Protein AF-A6UVN0-F1 (afdb_monomer_lite)

Foldseek 3Di:
DLADPVLVVLQVVPDPDVVSVVVVVVLVVLLVVLVQDSVLVNLCSVVVHDSVLLSQLLVLQVLAPLSVLLSVCSSVNPNQSSVLSSCCSPVADSVQRNVVSVVDDCVPPPDDDNDQRDGLAETEDEDDDDACDPPDPSVVVVLVVLVVVLVVCVVNVHAYEYEYCDDHDPVVVVSCVVSNHHYDHDPD

Structure (mmCIF, N/CA/C/O backbone):
data_AF-A6UVN0-F1
#
_entry.id   AF-A6UVN0-F1
#
loop_
_atom_site.group_PDB
_atom_site.id
_atom_site.type_symbol
_atom_site.label_atom_id
_atom_site.label_alt_id
_atom_site.label_comp_id
_atom_site.label_asym_id
_atom_site.label_entity_id
_atom_site.label_seq_id
_atom_site.pdbx_PDB_ins_code
_atom_site.Cartn_x
_atom_site.Cartn_y
_atom_site.Cartn_z
_atom_site.occupancy
_atom_site.B_iso_or_equiv
_atom_site.auth_seq_id
_atom_site.auth_comp_id
_atom_site.auth_asym_id
_atom_site.auth_atom_id
_atom_site.pdbx_PDB_model_num
ATOM 1 N N . MET A 1 1 ? -8.963 -2.636 22.309 1.00 71.31 1 MET A N 1
ATOM 2 C CA . MET A 1 1 ? -8.709 -2.439 20.862 1.00 71.31 1 MET A CA 1
ATOM 3 C C . MET A 1 1 ? -7.297 -1.960 20.550 1.00 71.31 1 MET A C 1
ATOM 5 O O . MET A 1 1 ? -6.894 -2.221 19.433 1.00 71.31 1 MET A O 1
ATOM 9 N N . GLY A 1 2 ? -6.570 -1.294 21.461 1.00 84.31 2 GLY A N 1
ATOM 10 C CA . GLY A 1 2 ? -5.212 -0.782 21.185 1.00 84.31 2 GLY A CA 1
ATOM 11 C C . GLY A 1 2 ? -5.170 0.448 20.265 1.00 84.31 2 GLY A C 1
ATOM 12 O O . GLY A 1 2 ? -4.115 1.009 19.992 1.00 84.31 2 GLY A O 1
ATOM 13 N N . ILE A 1 3 ? -6.343 0.917 19.837 1.00 93.25 3 ILE A N 1
ATOM 14 C CA . ILE A 1 3 ? -6.506 2.143 19.066 1.00 93.25 3 ILE A CA 1
ATOM 15 C C . ILE A 1 3 ? -6.514 3.332 20.022 1.00 93.25 3 ILE A C 1
ATOM 17 O O . ILE A 1 3 ? -7.220 3.324 21.033 1.00 93.25 3 ILE A O 1
ATOM 21 N N . SER A 1 4 ? -5.715 4.341 19.694 1.00 93.69 4 SER A N 1
ATOM 22 C CA . SER A 1 4 ? -5.561 5.553 20.490 1.00 93.69 4 SER A CA 1
ATOM 23 C C . SER A 1 4 ? -6.853 6.379 20.525 1.00 93.69 4 SER A C 1
ATOM 25 O O . SER A 1 4 ? -7.675 6.319 19.608 1.00 93.69 4 SER A O 1
ATOM 27 N N . LYS A 1 5 ? -7.024 7.206 21.566 1.00 92.88 5 LYS A N 1
ATOM 28 C CA . LYS A 1 5 ? -8.189 8.104 21.687 1.00 92.88 5 LYS A CA 1
ATOM 29 C C . LYS A 1 5 ? -8.320 9.046 20.482 1.00 92.88 5 LYS A C 1
ATOM 31 O O . LYS A 1 5 ? -9.430 9.264 20.007 1.00 92.88 5 LYS A O 1
ATOM 36 N N . SER A 1 6 ? -7.204 9.566 19.967 1.00 91.88 6 SER A N 1
ATOM 37 C CA . SER A 1 6 ? -7.194 10.445 18.791 1.00 91.88 6 SER A CA 1
ATOM 38 C C . SER A 1 6 ? -7.612 9.706 17.518 1.00 91.88 6 SER A C 1
ATOM 40 O O . SER A 1 6 ? -8.422 10.222 16.750 1.00 91.88 6 SER A O 1
ATOM 42 N N . SER A 1 7 ? -7.134 8.476 17.316 1.00 93.06 7 SER A N 1
ATOM 43 C CA . SER A 1 7 ? -7.545 7.647 16.180 1.00 93.06 7 SER A CA 1
ATOM 44 C C . SER A 1 7 ? -9.021 7.234 16.268 1.00 93.06 7 SER A C 1
ATOM 46 O O . SER A 1 7 ? -9.708 7.263 15.250 1.00 93.06 7 SER A O 1
ATOM 48 N N . ILE A 1 8 ? -9.545 6.934 17.466 1.00 92.19 8 ILE A N 1
ATOM 49 C CA . ILE A 1 8 ? -10.986 6.702 17.684 1.00 92.19 8 ILE A CA 1
ATOM 50 C C . ILE A 1 8 ? -11.789 7.950 17.313 1.00 92.19 8 ILE A C 1
ATOM 52 O O . ILE A 1 8 ? -12.740 7.843 16.549 1.00 92.19 8 ILE A O 1
ATOM 56 N N . ALA A 1 9 ? -11.392 9.132 17.793 1.00 91.56 9 ALA A N 1
ATOM 57 C CA . ALA A 1 9 ? -12.083 10.379 17.468 1.00 91.56 9 ALA A CA 1
ATOM 58 C C . ALA A 1 9 ? -12.134 10.631 15.951 1.00 91.56 9 ALA A C 1
ATOM 60 O O . ALA A 1 9 ? -13.165 11.051 15.429 1.00 91.56 9 ALA A O 1
ATOM 61 N N . LYS A 1 10 ? -11.048 10.320 15.231 1.00 92.44 10 LYS A N 1
ATOM 62 C CA . LYS A 1 10 ? -10.977 10.451 13.771 1.00 92.44 10 LYS A CA 1
ATOM 63 C C . LYS A 1 10 ? -11.898 9.463 13.046 1.00 92.44 10 LYS A C 1
ATOM 65 O O . LYS A 1 10 ? -12.615 9.866 12.138 1.00 92.44 10 LYS A O 1
ATOM 70 N N . ILE A 1 11 ? -11.921 8.199 13.480 1.00 90.81 11 ILE A N 1
ATOM 71 C CA . ILE A 1 11 ? -12.848 7.180 12.961 1.00 90.81 11 ILE A CA 1
ATOM 72 C C . ILE A 1 11 ? -14.298 7.614 13.183 1.00 90.81 11 ILE A C 1
ATOM 74 O O . ILE A 1 11 ? -15.084 7.609 12.242 1.00 90.81 11 ILE A O 1
ATOM 78 N N . THR A 1 12 ? -14.646 8.021 14.406 1.00 89.94 12 THR A N 1
ATOM 79 C CA . THR A 1 12 ? -16.013 8.424 14.754 1.00 89.94 12 THR A CA 1
ATOM 80 C C . THR A 1 12 ? -16.456 9.653 13.971 1.00 89.94 12 THR A C 1
ATOM 82 O O . THR A 1 12 ? -17.591 9.693 13.516 1.00 89.94 12 THR A O 1
ATOM 85 N N . LYS A 1 13 ? -15.564 10.630 13.758 1.00 90.44 13 LYS A N 1
ATOM 86 C CA . LYS A 1 13 ? -15.860 11.825 12.955 1.00 90.44 13 LYS A CA 1
ATOM 87 C C . LYS A 1 13 ? -16.203 11.493 11.497 1.00 90.44 13 LYS A C 1
ATOM 89 O O . LYS A 1 13 ? -16.998 12.205 10.897 1.00 90.44 13 LYS A O 1
ATOM 94 N N . ASN A 1 14 ? -15.599 10.444 10.941 1.00 85.69 14 ASN A N 1
ATOM 95 C CA . ASN A 1 14 ? -15.783 10.046 9.545 1.00 85.69 14 ASN A CA 1
ATOM 96 C C . ASN A 1 14 ? -16.873 8.972 9.356 1.00 85.69 14 ASN A C 1
ATOM 98 O O . ASN A 1 14 ? -17.169 8.607 8.221 1.00 85.69 14 ASN A O 1
ATOM 102 N N . ALA A 1 15 ? -17.441 8.435 10.439 1.00 88.56 15 ALA A N 1
ATOM 103 C CA . ALA A 1 15 ? -18.499 7.433 10.384 1.00 88.56 15 ALA A CA 1
ATOM 104 C C . ALA A 1 15 ? -19.870 8.106 10.245 1.00 88.56 15 ALA A C 1
ATOM 106 O O . ALA A 1 15 ? -20.195 9.012 11.010 1.00 88.56 15 ALA A O 1
ATOM 107 N N . ASN A 1 16 ? -20.701 7.627 9.318 1.00 87.62 16 ASN A N 1
ATOM 108 C CA . ASN A 1 16 ? -22.051 8.162 9.132 1.00 87.62 16 ASN A CA 1
ATOM 109 C C . ASN A 1 16 ? -23.058 7.482 10.065 1.00 87.62 16 ASN A C 1
ATOM 111 O O . ASN A 1 16 ? -24.083 8.062 10.415 1.00 87.62 16 ASN A O 1
ATOM 115 N N . ASN A 1 17 ? -22.797 6.230 10.448 1.00 89.06 17 ASN A N 1
ATOM 116 C CA . ASN A 1 17 ? -23.675 5.443 11.308 1.00 89.06 17 ASN A CA 1
ATOM 117 C C . ASN A 1 17 ? -22.906 4.356 12.092 1.00 89.06 17 ASN A C 1
ATOM 119 O O . ASN A 1 17 ? -21.711 4.122 11.905 1.00 89.06 17 ASN A O 1
ATOM 123 N N . VAL A 1 18 ? -23.619 3.649 12.973 1.00 88.12 18 VAL A N 1
ATOM 124 C CA . VAL A 1 18 ? -23.062 2.574 13.818 1.00 88.12 18 VAL A CA 1
ATOM 125 C C . VAL A 1 18 ? -22.566 1.368 13.003 1.00 88.12 18 VAL A C 1
ATOM 127 O O . VAL A 1 18 ? -21.639 0.669 13.430 1.00 88.12 18 VAL A O 1
ATOM 130 N N . ASN A 1 19 ? -23.123 1.124 11.814 1.00 90.81 19 ASN A N 1
ATOM 131 C CA . ASN A 1 19 ? -22.658 0.036 10.953 1.00 90.81 19 ASN A CA 1
ATOM 132 C C . ASN A 1 19 ? -21.249 0.321 10.423 1.00 90.81 19 ASN A C 1
ATOM 134 O O . ASN A 1 19 ? -20.437 -0.602 10.369 1.00 90.81 19 ASN A O 1
ATOM 138 N N . ASP A 1 20 ? -20.914 1.579 10.126 1.00 88.56 20 ASP A N 1
ATOM 139 C CA . ASP A 1 20 ? -19.560 1.973 9.713 1.00 88.56 20 ASP A CA 1
ATOM 140 C C . ASP A 1 20 ? -18.542 1.702 10.833 1.00 88.56 20 ASP A C 1
ATOM 142 O O . ASP A 1 20 ? -17.475 1.130 10.595 1.00 88.56 20 ASP A O 1
ATOM 146 N N . LEU A 1 21 ? -18.912 1.999 12.086 1.00 90.69 21 LEU A N 1
ATOM 147 C CA . LEU A 1 21 ? -18.097 1.695 13.271 1.00 90.69 21 LEU A CA 1
ATOM 148 C C . LEU A 1 21 ? -17.913 0.184 13.485 1.00 90.69 21 LEU A C 1
ATOM 150 O O . LEU A 1 21 ? -16.847 -0.282 13.897 1.00 90.69 21 LEU A O 1
ATOM 154 N N . THR A 1 22 ? -18.941 -0.604 13.178 1.00 91.12 22 THR A N 1
ATOM 155 C CA . THR A 1 22 ? -18.866 -2.068 13.247 1.00 91.12 22 THR A CA 1
ATOM 156 C C . THR A 1 22 ? -17.941 -2.627 12.166 1.00 91.12 22 THR A C 1
ATOM 158 O O . THR A 1 22 ? -17.094 -3.477 12.457 1.00 91.12 22 THR A O 1
ATOM 161 N N . LYS A 1 23 ? -18.048 -2.114 10.933 1.00 92.94 23 LYS A N 1
ATOM 162 C CA . LYS A 1 23 ? -17.183 -2.491 9.809 1.00 92.94 23 LYS A CA 1
ATOM 163 C C . LYS A 1 23 ? -15.723 -2.177 10.104 1.00 92.94 23 LYS A C 1
ATOM 165 O O . LYS A 1 23 ? -14.895 -3.084 10.060 1.00 92.94 23 LYS A O 1
ATOM 170 N N . ILE A 1 24 ? -15.405 -0.942 10.495 1.00 93.00 24 ILE A N 1
ATOM 171 C CA . ILE A 1 24 ? -14.018 -0.550 10.775 1.00 93.00 24 ILE A CA 1
ATOM 172 C C . ILE A 1 24 ? -13.427 -1.351 11.942 1.00 93.00 24 ILE A C 1
ATOM 174 O O . ILE A 1 24 ? -12.275 -1.777 11.873 1.00 93.00 24 ILE A O 1
ATOM 178 N N . ARG A 1 25 ? -14.218 -1.658 12.982 1.00 94.19 25 ARG A N 1
ATOM 179 C CA . ARG A 1 25 ? -13.791 -2.541 14.079 1.00 94.19 25 ARG A CA 1
ATOM 180 C C . ARG A 1 25 ? -13.430 -3.938 13.570 1.00 94.19 25 ARG A C 1
ATOM 182 O O . ARG A 1 25 ? -12.407 -4.482 13.990 1.00 94.19 25 ARG A O 1
ATOM 189 N N . LYS A 1 26 ? -14.249 -4.519 12.686 1.00 95.50 26 LYS A N 1
ATOM 190 C CA . LYS A 1 26 ? -13.972 -5.823 12.066 1.00 95.50 26 LYS A CA 1
ATOM 191 C C . LYS A 1 26 ? -12.695 -5.768 11.224 1.00 95.50 26 LYS A C 1
ATOM 193 O O . LYS A 1 26 ? -11.812 -6.596 11.430 1.00 95.50 26 LYS A O 1
ATOM 198 N N . THR A 1 27 ? -12.558 -4.750 10.377 1.00 96.44 27 THR A N 1
ATOM 199 C CA . THR A 1 27 ? -11.370 -4.510 9.546 1.00 96.44 27 THR A CA 1
ATOM 200 C C . THR A 1 27 ? -10.095 -4.407 10.383 1.00 96.44 27 THR A C 1
ATOM 202 O O . THR A 1 27 ? -9.109 -5.074 10.083 1.00 96.44 27 THR A O 1
ATOM 205 N N . ILE A 1 28 ? -10.111 -3.645 11.482 1.00 95.94 28 ILE A N 1
ATOM 206 C CA . ILE A 1 28 ? -8.980 -3.560 12.421 1.00 95.94 28 ILE A CA 1
ATOM 207 C C . ILE A 1 28 ? -8.654 -4.940 13.003 1.00 95.94 28 ILE A C 1
ATOM 209 O O . ILE A 1 28 ? -7.485 -5.314 13.088 1.00 95.94 28 ILE A O 1
ATOM 213 N N . GLY A 1 29 ? -9.673 -5.717 13.378 1.00 96.56 29 GLY A N 1
ATOM 214 C CA . GLY A 1 29 ? -9.497 -7.094 13.838 1.00 96.56 29 GLY A CA 1
ATOM 215 C C . GLY A 1 29 ? -8.812 -7.986 12.800 1.00 96.56 29 GLY A C 1
ATOM 216 O O . GLY A 1 29 ? -7.905 -8.741 13.143 1.00 96.56 29 GLY A O 1
ATOM 217 N N . ASP A 1 30 ? -9.189 -7.872 11.530 1.00 96.75 30 ASP A N 1
ATOM 218 C CA . ASP A 1 30 ? -8.597 -8.661 10.448 1.00 96.75 30 ASP A CA 1
ATOM 219 C C . ASP A 1 30 ? -7.157 -8.228 10.122 1.00 96.75 30 ASP A C 1
ATOM 221 O O . ASP A 1 30 ? -6.289 -9.083 9.933 1.00 96.75 30 ASP A O 1
ATOM 225 N N . LEU A 1 31 ? -6.850 -6.927 10.164 1.00 96.12 31 LEU A N 1
ATOM 226 C CA . LEU A 1 31 ? -5.474 -6.424 10.045 1.00 96.12 31 LEU A CA 1
ATOM 227 C C . LEU A 1 31 ? -4.581 -6.930 11.192 1.00 96.12 31 LEU A C 1
ATOM 229 O O . LEU A 1 31 ? -3.438 -7.329 10.964 1.00 96.12 31 LEU A O 1
ATOM 233 N N . LYS A 1 32 ? -5.115 -7.012 12.416 1.00 95.81 32 LYS A N 1
ATOM 234 C CA . LYS A 1 32 ? -4.405 -7.599 13.564 1.00 95.81 32 LYS A CA 1
ATOM 235 C C . LYS A 1 32 ? -4.140 -9.090 13.411 1.00 95.81 32 LYS A C 1
ATOM 237 O O . LYS A 1 32 ? -3.057 -9.543 13.771 1.00 95.81 32 LYS A O 1
ATOM 242 N N . LYS A 1 33 ? -5.072 -9.856 12.833 1.00 95.81 33 LYS A N 1
ATOM 243 C CA . LYS A 1 33 ? -4.839 -11.278 12.499 1.00 95.81 33 LYS A CA 1
ATOM 244 C C . LYS A 1 33 ? -3.700 -11.459 11.493 1.00 95.81 33 LYS A C 1
ATOM 246 O O . LYS A 1 33 ? -3.087 -12.516 11.450 1.00 95.81 33 LYS A O 1
ATOM 251 N N . ARG A 1 34 ? -3.383 -10.424 10.707 1.00 94.38 34 ARG A N 1
ATOM 252 C CA . ARG A 1 34 ? -2.204 -10.380 9.826 1.00 94.38 34 ARG A CA 1
ATOM 253 C C . ARG A 1 34 ? -0.934 -9.918 10.547 1.00 94.38 34 ARG A C 1
ATOM 255 O O . ARG A 1 34 ? 0.085 -9.726 9.889 1.00 94.38 34 ARG A O 1
ATOM 262 N N . HIS A 1 35 ? -0.971 -9.773 11.871 1.00 94.88 35 HIS A N 1
ATOM 263 C CA . HIS A 1 35 ? 0.108 -9.290 12.736 1.00 94.88 35 HIS A CA 1
ATOM 264 C C . HIS A 1 35 ? 0.547 -7.846 12.460 1.00 94.88 35 HIS A C 1
ATOM 266 O O . HIS A 1 35 ? 1.712 -7.510 12.658 1.00 94.88 35 HIS A O 1
ATOM 272 N N . ILE A 1 36 ? -0.364 -6.989 11.991 1.00 95.06 36 ILE A N 1
ATOM 273 C CA . ILE A 1 36 ? -0.116 -5.545 11.919 1.00 95.06 36 ILE A CA 1
ATOM 274 C C . ILE A 1 36 ? -0.356 -4.963 13.317 1.00 95.06 36 ILE A C 1
ATOM 276 O O . ILE A 1 36 ? -1.403 -5.209 13.922 1.00 95.06 36 ILE A O 1
ATOM 280 N N . SER A 1 37 ? 0.632 -4.236 13.841 1.00 95.19 37 SER A N 1
ATOM 281 C CA . SER A 1 37 ? 0.603 -3.715 15.208 1.00 95.19 37 SER A CA 1
ATOM 282 C C . SER A 1 37 ? -0.416 -2.591 15.386 1.00 95.19 37 SER A C 1
ATOM 284 O O . SER A 1 37 ? -0.806 -1.904 14.438 1.00 95.19 37 SER A O 1
ATOM 286 N N . ASP A 1 38 ? -0.813 -2.373 16.638 1.00 95.25 38 ASP A N 1
ATOM 287 C CA . ASP A 1 38 ? -1.658 -1.243 17.021 1.00 95.25 38 ASP A CA 1
ATOM 288 C C . ASP A 1 38 ? -1.043 0.103 16.636 1.00 95.25 38 ASP A C 1
ATOM 290 O O . ASP A 1 38 ? -1.738 0.973 16.112 1.00 95.25 38 ASP A O 1
ATOM 294 N N . ASP A 1 39 ? 0.268 0.255 16.811 1.00 94.69 39 ASP A N 1
ATOM 295 C CA . ASP A 1 39 ? 0.987 1.478 16.456 1.00 94.69 39 ASP A CA 1
ATOM 296 C C . ASP A 1 39 ? 0.955 1.749 14.950 1.00 94.69 39 ASP A C 1
ATOM 298 O O . ASP A 1 39 ? 0.692 2.879 14.529 1.00 94.69 39 ASP A O 1
ATOM 302 N N . ALA A 1 40 ? 1.151 0.715 14.124 1.00 94.94 40 ALA A N 1
ATOM 303 C CA . ALA A 1 40 ? 1.044 0.839 12.675 1.00 94.94 40 ALA A CA 1
ATOM 304 C C . ALA A 1 40 ? -0.385 1.227 12.261 1.00 94.94 40 ALA A C 1
ATOM 306 O O . ALA A 1 40 ? -0.566 2.179 11.502 1.00 94.94 40 ALA A O 1
ATOM 307 N N . ILE A 1 41 ? -1.407 0.569 12.821 1.00 96.31 41 ILE A N 1
ATOM 308 C CA . ILE A 1 41 ? -2.818 0.885 12.541 1.00 96.31 41 ILE A CA 1
ATOM 309 C C . ILE A 1 41 ? -3.155 2.326 12.955 1.00 96.31 41 ILE A C 1
ATOM 311 O O . ILE A 1 41 ? -3.744 3.068 12.167 1.00 96.31 41 ILE A O 1
ATOM 315 N N . ASN A 1 42 ? -2.741 2.762 14.149 1.00 94.31 42 ASN A N 1
ATOM 316 C CA . ASN A 1 42 ? -2.924 4.143 14.608 1.00 94.31 42 ASN A CA 1
ATOM 317 C C . ASN A 1 42 ? -2.247 5.143 13.654 1.00 94.31 42 ASN A C 1
ATOM 319 O O . ASN A 1 42 ? -2.844 6.155 13.278 1.00 94.31 42 ASN A O 1
ATOM 323 N N . LYS A 1 43 ? -1.022 4.846 13.200 1.00 92.50 43 LYS A N 1
ATOM 324 C CA . LYS A 1 43 ? -0.298 5.669 12.219 1.00 92.50 43 LYS A CA 1
ATOM 325 C C . LYS A 1 43 ? -1.049 5.764 10.890 1.00 92.50 43 LYS A C 1
ATOM 327 O O . LYS A 1 43 ? -1.096 6.840 10.296 1.00 92.50 43 LYS A O 1
ATOM 332 N N . TYR A 1 44 ? -1.661 4.673 10.441 1.00 93.12 44 TYR A N 1
ATOM 333 C CA . TYR A 1 44 ? -2.438 4.620 9.203 1.00 93.12 44 TYR A CA 1
ATOM 334 C C . TYR A 1 44 ? -3.712 5.452 9.269 1.00 93.12 44 TYR A C 1
ATOM 336 O O . TYR A 1 44 ? -3.929 6.285 8.390 1.00 93.12 44 TYR A O 1
ATOM 344 N N . ILE A 1 45 ? -4.470 5.343 10.359 1.00 91.75 45 ILE A N 1
ATOM 345 C CA . ILE A 1 45 ? -5.639 6.198 10.616 1.00 91.75 45 ILE A CA 1
ATOM 346 C C . ILE A 1 45 ? -5.226 7.677 10.626 1.00 91.75 45 ILE A C 1
ATOM 348 O O . ILE A 1 45 ? -5.840 8.528 9.977 1.00 91.75 45 ILE A O 1
ATOM 352 N N . ASN A 1 46 ? -4.125 8.002 11.307 1.00 88.31 46 ASN A N 1
ATOM 353 C CA . ASN A 1 46 ? -3.630 9.376 11.383 1.00 88.31 46 ASN A CA 1
ATOM 354 C C . ASN A 1 46 ? -3.206 9.934 10.014 1.00 88.31 46 ASN A C 1
ATOM 356 O O . ASN A 1 46 ? -3.296 11.142 9.811 1.00 88.31 46 ASN A O 1
ATOM 360 N N . LYS A 1 47 ? -2.797 9.072 9.075 1.00 82.94 47 LYS A N 1
ATOM 361 C CA . LYS A 1 47 ? -2.432 9.425 7.692 1.00 82.94 47 LYS A CA 1
ATOM 362 C C . LYS A 1 47 ? -3.572 9.282 6.679 1.00 82.94 47 LYS A C 1
ATOM 364 O O . LYS A 1 47 ? -3.286 9.352 5.482 1.00 82.94 47 LYS A O 1
ATOM 369 N N . ASP A 1 48 ? -4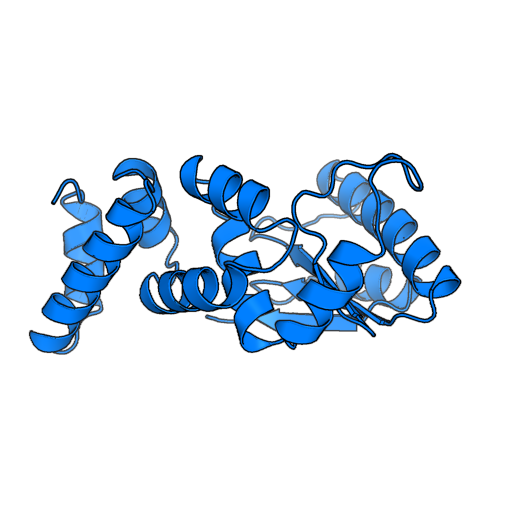.805 9.086 7.149 1.00 86.19 48 ASP A N 1
ATOM 370 C CA . ASP A 1 48 ? -6.005 8.942 6.313 1.00 86.19 48 ASP A CA 1
ATOM 371 C C . ASP A 1 48 ? -5.898 7.774 5.320 1.00 86.19 48 ASP A C 1
ATOM 373 O O . ASP A 1 48 ? -6.379 7.843 4.195 1.00 86.19 48 ASP A O 1
ATOM 377 N N . ILE A 1 49 ? -5.223 6.693 5.725 1.00 85.62 49 ILE A N 1
ATOM 378 C CA . ILE A 1 49 ? -5.216 5.441 4.966 1.00 85.62 49 ILE A CA 1
ATOM 379 C C . ILE A 1 49 ? -6.562 4.742 5.166 1.00 85.62 49 ILE A C 1
ATOM 381 O O . ILE A 1 49 ? -6.957 4.472 6.303 1.00 85.62 49 ILE A O 1
ATOM 385 N N . ASP A 1 50 ? -7.215 4.385 4.062 1.00 90.38 50 ASP A N 1
ATOM 386 C CA . ASP A 1 50 ? -8.415 3.553 4.066 1.00 90.38 50 ASP A CA 1
ATOM 387 C C . ASP A 1 50 ? -8.057 2.110 4.463 1.00 90.38 50 ASP A C 1
ATOM 389 O O . ASP A 1 50 ? -7.466 1.339 3.700 1.00 90.38 50 ASP A O 1
ATOM 393 N N . LEU A 1 51 ? -8.391 1.750 5.705 1.00 93.88 51 LEU A N 1
ATOM 394 C CA . LEU A 1 51 ? -8.089 0.432 6.261 1.00 93.88 51 LEU A CA 1
ATOM 395 C C . LEU A 1 51 ? -8.894 -0.691 5.595 1.00 93.88 51 LEU A C 1
ATOM 397 O O . LEU A 1 51 ? -8.423 -1.830 5.564 1.00 93.88 51 LEU A O 1
ATOM 401 N N . GLU A 1 52 ? -10.095 -0.403 5.090 1.00 93.56 52 GLU A N 1
ATOM 402 C CA . GLU A 1 52 ? -10.946 -1.399 4.436 1.00 93.56 52 GLU A CA 1
ATOM 403 C C . GLU A 1 52 ? -10.378 -1.746 3.062 1.00 93.56 52 GLU A C 1
ATOM 405 O O . GLU A 1 52 ? -10.142 -2.925 2.773 1.00 93.56 52 GLU A O 1
ATOM 410 N N . LYS A 1 53 ? -10.039 -0.725 2.265 1.00 90.12 53 LYS A N 1
ATOM 411 C CA . LYS A 1 53 ? -9.323 -0.916 0.997 1.00 90.12 53 LYS A CA 1
ATOM 412 C C . LYS A 1 53 ? -7.994 -1.634 1.203 1.00 90.12 53 LYS A C 1
ATOM 414 O O . LYS A 1 53 ? -7.709 -2.587 0.477 1.00 90.12 53 LYS A O 1
ATOM 419 N N . LEU A 1 54 ? -7.219 -1.265 2.226 1.00 91.62 54 LEU A N 1
ATOM 420 C CA . LEU A 1 54 ? -5.976 -1.963 2.564 1.00 91.62 54 LEU A CA 1
ATOM 421 C C . LEU A 1 54 ? -6.212 -3.450 2.874 1.00 91.62 54 LEU A C 1
ATOM 423 O O . LEU A 1 54 ? -5.506 -4.312 2.351 1.00 91.62 54 LEU A O 1
ATOM 427 N N . ASN A 1 55 ? -7.198 -3.780 3.710 1.00 94.81 55 ASN A N 1
ATOM 428 C CA . ASN A 1 55 ? -7.483 -5.173 4.064 1.00 94.81 55 ASN A CA 1
ATOM 429 C C . ASN A 1 55 ? -7.926 -6.001 2.843 1.00 94.81 55 ASN A C 1
ATOM 431 O O . ASN A 1 55 ? -7.498 -7.150 2.669 1.00 94.81 55 ASN A O 1
ATOM 435 N N . ASN A 1 56 ? -8.737 -5.407 1.966 1.00 90.88 56 ASN A N 1
ATOM 436 C CA . ASN A 1 56 ? -9.152 -6.024 0.708 1.00 90.88 56 ASN A CA 1
ATOM 437 C C . ASN A 1 56 ? -7.956 -6.246 -0.226 1.00 90.88 56 ASN A C 1
ATOM 439 O O . ASN A 1 56 ? -7.793 -7.339 -0.776 1.00 90.88 56 ASN A O 1
ATOM 443 N N . ALA A 1 57 ? -7.070 -5.257 -0.342 1.00 87.31 57 ALA A N 1
ATOM 444 C CA . ALA A 1 57 ? -5.848 -5.359 -1.125 1.00 87.31 57 ALA A CA 1
ATOM 445 C C . ALA A 1 57 ? -4.932 -6.486 -0.634 1.00 87.31 57 ALA A C 1
ATOM 447 O O . ALA A 1 57 ? -4.544 -7.358 -1.409 1.00 87.31 57 ALA A O 1
ATOM 448 N N . LEU A 1 58 ? -4.674 -6.553 0.674 1.00 90.19 58 LEU A N 1
ATOM 449 C CA . LEU A 1 58 ? -3.868 -7.620 1.272 1.00 90.19 58 LEU A CA 1
ATOM 450 C C . LEU A 1 58 ? -4.501 -9.011 1.126 1.00 90.19 58 LEU A C 1
ATOM 452 O O . LEU A 1 58 ? -3.809 -10.026 1.212 1.00 90.19 58 LEU A O 1
ATOM 456 N N . SER A 1 59 ? -5.820 -9.096 0.959 1.00 89.75 59 SER A N 1
ATOM 457 C CA . SER A 1 59 ? -6.502 -10.362 0.666 1.00 89.75 59 SER A CA 1
ATOM 458 C C . SER A 1 59 ? -6.256 -10.803 -0.772 1.00 89.75 59 SER A C 1
ATOM 460 O O . SER A 1 59 ? -5.917 -11.963 -0.996 1.00 89.75 59 SER A O 1
ATOM 462 N N . LYS A 1 60 ? -6.360 -9.868 -1.721 1.00 83.94 60 LYS A N 1
A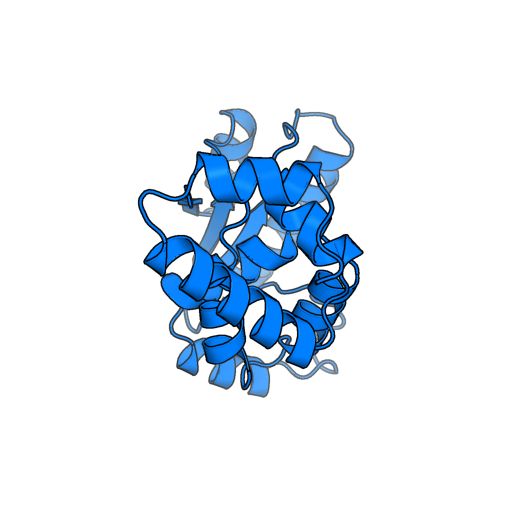TOM 463 C CA . LYS A 1 60 ? -6.113 -10.105 -3.147 1.00 83.94 60 LYS A CA 1
ATOM 464 C C . LYS A 1 60 ? -4.655 -10.478 -3.426 1.00 83.94 60 LYS A C 1
ATOM 466 O O . LYS A 1 60 ? -4.396 -11.457 -4.113 1.00 83.94 60 LYS A O 1
ATOM 471 N N . LEU A 1 61 ? -3.706 -9.758 -2.832 1.00 79.56 61 LEU A N 1
ATOM 472 C CA . LEU A 1 61 ? -2.275 -9.915 -3.113 1.00 79.56 61 LEU A CA 1
ATOM 473 C C . LEU A 1 61 ? -1.616 -11.109 -2.408 1.00 79.56 61 LEU A C 1
ATOM 475 O O . LEU A 1 61 ? -0.440 -11.356 -2.623 1.00 79.56 61 LEU A O 1
ATOM 479 N N . ARG A 1 62 ? -2.330 -11.883 -1.579 1.00 82.44 62 ARG A N 1
ATOM 480 C CA . ARG A 1 62 ? -1.729 -12.925 -0.717 1.00 82.44 62 ARG A CA 1
ATOM 481 C C . ARG A 1 62 ? -0.885 -13.977 -1.462 1.00 82.44 62 ARG A C 1
ATOM 483 O O . ARG A 1 62 ? -0.062 -14.629 -0.829 1.00 82.44 62 ARG A O 1
ATOM 490 N N . LYS A 1 63 ? -1.130 -14.186 -2.759 1.00 73.31 63 LYS A N 1
ATOM 491 C CA . LYS A 1 63 ? -0.442 -15.184 -3.603 1.00 73.31 63 LYS A CA 1
ATOM 492 C C . LYS A 1 63 ? 0.586 -14.585 -4.573 1.00 73.31 63 LYS A C 1
ATOM 494 O O . LYS A 1 63 ? 1.126 -15.323 -5.383 1.00 73.31 63 LYS A O 1
ATOM 499 N N . VAL A 1 64 ? 0.791 -13.273 -4.526 1.00 68.56 64 VAL A N 1
ATOM 500 C CA . VAL A 1 64 ? 1.721 -12.526 -5.381 1.00 68.56 64 VAL A CA 1
ATOM 501 C C . VAL A 1 64 ? 3.125 -12.606 -4.780 1.00 68.56 64 VAL A C 1
ATOM 503 O O . VAL A 1 64 ? 3.251 -12.360 -3.576 1.00 68.56 64 VAL A O 1
ATOM 506 N N . ASP A 1 65 ? 4.177 -12.917 -5.553 1.00 58.97 65 ASP A N 1
ATOM 507 C CA . ASP A 1 65 ? 5.528 -12.816 -4.971 1.00 58.97 65 ASP A CA 1
ATOM 508 C C . ASP A 1 65 ? 5.885 -11.344 -4.718 1.00 58.97 65 ASP A C 1
ATOM 510 O O . ASP A 1 65 ? 5.427 -10.437 -5.411 1.00 58.97 65 ASP A O 1
ATOM 514 N N . GLY A 1 66 ? 6.627 -11.098 -3.640 1.00 63.28 66 GLY A N 1
ATOM 515 C CA . GLY A 1 66 ? 6.788 -9.769 -3.047 1.00 63.28 66 GLY A CA 1
ATOM 516 C C . GLY A 1 66 ? 5.727 -9.435 -1.992 1.00 63.28 66 GLY A C 1
ATOM 517 O O . GLY A 1 66 ? 5.941 -8.549 -1.171 1.00 63.28 66 GLY A O 1
ATOM 518 N N . TYR A 1 67 ? 4.605 -10.168 -1.908 1.00 76.94 67 TYR A N 1
ATOM 519 C CA . TYR A 1 67 ? 3.593 -9.931 -0.864 1.00 76.94 67 TYR A CA 1
ATOM 520 C C . TYR A 1 67 ? 4.171 -10.010 0.559 1.00 76.94 67 TYR A C 1
ATOM 522 O O . TYR A 1 67 ? 3.765 -9.251 1.443 1.00 76.94 67 TYR A O 1
ATOM 530 N N . SER A 1 68 ? 5.113 -10.924 0.795 1.00 75.81 68 SER A N 1
ATOM 531 C CA . SER A 1 68 ? 5.757 -11.116 2.098 1.00 75.81 68 SER A CA 1
ATOM 532 C C . SER A 1 68 ? 6.499 -9.853 2.545 1.00 75.81 68 SER A C 1
ATOM 534 O O . SER A 1 68 ? 6.340 -9.400 3.683 1.00 75.81 68 SER A O 1
ATOM 536 N N . GLU A 1 69 ? 7.252 -9.250 1.630 1.00 75.81 69 GLU A N 1
ATOM 537 C CA . GLU A 1 69 ? 7.989 -8.002 1.789 1.00 75.81 69 GLU A CA 1
ATOM 538 C C . GLU A 1 69 ? 7.027 -6.818 1.961 1.00 75.81 69 GLU A C 1
ATOM 540 O O . GLU A 1 69 ? 7.225 -6.017 2.881 1.00 75.81 69 GLU A O 1
ATOM 545 N N . LEU A 1 70 ? 5.924 -6.770 1.192 1.00 75.12 70 LEU A N 1
ATOM 546 C CA . LEU A 1 70 ? 4.848 -5.766 1.336 1.00 75.12 70 LEU A CA 1
ATOM 547 C C . LEU A 1 70 ? 4.355 -5.755 2.766 1.00 75.12 70 LEU A C 1
ATOM 549 O O . LEU A 1 70 ? 4.296 -4.732 3.448 1.00 75.12 70 LEU A O 1
ATOM 553 N N . LEU A 1 71 ? 3.981 -6.951 3.215 1.00 86.00 71 LEU A N 1
ATOM 554 C CA . LEU A 1 71 ? 3.352 -7.154 4.491 1.00 86.00 71 LEU A CA 1
ATOM 555 C C . LEU A 1 71 ? 4.342 -6.832 5.603 1.00 86.00 71 LEU A C 1
ATOM 557 O O . LEU A 1 71 ? 3.940 -6.257 6.609 1.00 86.00 71 LEU A O 1
ATOM 561 N N . LYS A 1 72 ? 5.630 -7.145 5.431 1.00 83.38 72 LYS A N 1
ATOM 562 C CA . LYS A 1 72 ? 6.688 -6.754 6.367 1.00 83.38 72 LYS A CA 1
ATOM 563 C C . LYS A 1 72 ? 6.831 -5.230 6.449 1.00 83.38 72 LYS A C 1
ATOM 565 O O . LYS A 1 72 ? 6.844 -4.693 7.554 1.00 83.38 72 LYS A O 1
ATOM 570 N N . SER A 1 73 ? 6.856 -4.527 5.317 1.00 78.69 73 SER A N 1
ATOM 571 C CA . SER A 1 73 ? 6.909 -3.058 5.264 1.00 78.69 73 SER A CA 1
ATOM 572 C C . SER A 1 73 ? 5.688 -2.418 5.944 1.00 78.69 73 SER A C 1
ATOM 574 O O . SER A 1 73 ? 5.819 -1.496 6.756 1.00 78.69 73 SER A O 1
ATOM 576 N N . ILE A 1 74 ? 4.497 -2.985 5.719 1.00 86.50 74 ILE A N 1
ATOM 577 C CA . ILE A 1 74 ? 3.249 -2.575 6.377 1.00 86.50 74 ILE A CA 1
ATOM 578 C C . ILE A 1 74 ? 3.297 -2.847 7.890 1.00 86.50 74 ILE A C 1
ATOM 580 O O . ILE A 1 74 ? 2.957 -1.994 8.706 1.00 86.50 74 ILE A O 1
ATOM 584 N N . LYS A 1 75 ? 3.775 -4.016 8.316 1.00 89.56 75 LYS A N 1
ATOM 585 C CA . LYS A 1 75 ? 3.939 -4.331 9.747 1.00 89.56 75 LYS A CA 1
ATOM 586 C C . LYS A 1 75 ? 4.885 -3.361 10.451 1.00 89.56 75 LYS A C 1
ATOM 588 O O . LYS A 1 75 ? 4.635 -3.000 11.597 1.00 89.56 75 LYS A O 1
ATOM 593 N N . ASN A 1 76 ? 5.907 -2.886 9.744 1.00 84.56 76 ASN A N 1
ATOM 594 C CA . ASN A 1 76 ? 6.856 -1.885 10.234 1.00 84.56 76 ASN A CA 1
ATOM 595 C C . ASN A 1 76 ? 6.287 -0.451 10.229 1.00 84.56 76 ASN A C 1
ATOM 597 O O . ASN A 1 76 ? 6.992 0.505 10.555 1.00 84.56 76 ASN A O 1
ATOM 601 N N . GLY A 1 77 ? 5.019 -0.265 9.851 1.00 77.12 77 GLY A N 1
ATOM 602 C CA . GLY A 1 77 ? 4.365 1.038 9.848 1.00 77.12 77 GLY A CA 1
ATOM 603 C C . GLY A 1 77 ? 4.868 1.967 8.743 1.00 77.12 77 GLY A C 1
ATOM 604 O O . GLY A 1 77 ? 4.755 3.193 8.881 1.00 77.12 77 GLY A O 1
ATOM 605 N N . ASN A 1 78 ? 5.428 1.432 7.651 1.00 76.94 78 ASN A N 1
ATOM 606 C CA . ASN A 1 78 ? 5.673 2.227 6.454 1.00 76.94 78 ASN A CA 1
ATOM 607 C C . ASN A 1 78 ? 4.317 2.691 5.908 1.00 76.94 78 ASN A C 1
ATOM 609 O O . ASN A 1 78 ? 3.403 1.890 5.727 1.00 76.94 78 ASN A O 1
ATOM 613 N N . THR A 1 79 ? 4.151 3.997 5.718 1.00 73.75 79 THR A N 1
ATOM 614 C CA . THR A 1 79 ? 2.890 4.589 5.256 1.00 73.75 79 THR A CA 1
ATOM 615 C C . THR A 1 79 ? 2.791 4.676 3.738 1.00 73.75 79 THR A C 1
ATOM 617 O O . THR A 1 79 ? 1.740 5.086 3.273 1.00 73.75 79 THR A O 1
ATOM 620 N N . GLY A 1 80 ? 3.847 4.354 2.981 1.00 66.94 80 GLY A N 1
ATOM 621 C CA . GLY A 1 80 ? 3.805 4.190 1.520 1.00 66.94 80 GLY A CA 1
ATOM 622 C C . GLY A 1 80 ? 3.227 2.833 1.120 1.00 66.94 80 GLY A C 1
ATOM 623 O O . GLY A 1 80 ? 2.261 2.776 0.366 1.00 66.94 80 GLY A O 1
ATOM 624 N N . ALA A 1 81 ? 3.697 1.776 1.781 1.00 74.69 81 ALA A N 1
ATOM 625 C CA . ALA A 1 81 ? 3.339 0.387 1.506 1.00 74.69 81 ALA A CA 1
ATOM 626 C C . ALA A 1 81 ? 1.818 0.074 1.479 1.00 74.69 81 ALA A C 1
ATOM 628 O O . ALA A 1 81 ? 1.360 -0.651 0.598 1.00 74.69 81 ALA A O 1
ATOM 629 N N . PRO A 1 82 ? 0.961 0.646 2.353 1.00 80.00 82 PRO A N 1
ATOM 630 C CA . PRO A 1 82 ? -0.487 0.497 2.215 1.00 80.00 82 PRO A CA 1
ATOM 631 C C . PRO A 1 82 ? -1.055 1.014 0.888 1.00 80.00 82 PRO A C 1
ATOM 633 O O . PRO A 1 82 ? -1.984 0.417 0.350 1.00 80.00 82 PRO A O 1
ATOM 636 N N . TYR A 1 83 ? -0.515 2.117 0.364 1.00 72.94 83 TYR A N 1
ATOM 637 C CA . TYR A 1 83 ? -0.944 2.690 -0.916 1.00 72.94 83 TYR A CA 1
ATOM 638 C C . TYR A 1 83 ? -0.511 1.819 -2.080 1.00 72.94 83 TYR A C 1
ATOM 640 O O . TYR A 1 83 ? -1.334 1.553 -2.949 1.00 72.94 83 TYR A O 1
ATOM 648 N N . GLU A 1 84 ? 0.727 1.325 -2.047 1.00 72.00 84 GLU A N 1
ATOM 649 C CA . GLU A 1 84 ? 1.230 0.348 -3.018 1.00 72.00 84 GLU A CA 1
ATOM 650 C C . GLU A 1 84 ? 0.288 -0.851 -3.102 1.00 72.00 84 GLU A C 1
ATOM 652 O O . GLU A 1 84 ? -0.199 -1.179 -4.181 1.00 72.00 84 GLU A O 1
ATOM 657 N N . ALA A 1 85 ? -0.076 -1.430 -1.953 1.00 78.00 85 ALA A N 1
ATOM 658 C CA . ALA A 1 85 ? -1.013 -2.546 -1.895 1.00 78.00 85 ALA A CA 1
ATOM 659 C C . ALA A 1 85 ? -2.374 -2.207 -2.533 1.00 78.00 85 ALA A C 1
ATOM 661 O O . ALA A 1 85 ? -2.892 -2.975 -3.344 1.00 78.00 85 ALA A O 1
ATOM 662 N N . MET A 1 86 ? -2.968 -1.066 -2.168 1.00 81.56 86 MET A N 1
ATOM 663 C CA . MET A 1 86 ? -4.281 -0.651 -2.676 1.00 81.56 86 MET A CA 1
ATOM 664 C C . MET A 1 86 ? -4.269 -0.432 -4.190 1.00 81.56 86 MET A C 1
ATOM 666 O O . MET A 1 86 ? -5.125 -0.967 -4.893 1.00 81.56 86 MET A O 1
ATOM 670 N N . VAL A 1 87 ? -3.266 0.286 -4.696 1.00 71.56 87 VAL A N 1
ATOM 671 C CA . VAL A 1 87 ? -3.092 0.538 -6.130 1.00 71.56 87 VAL A CA 1
ATOM 672 C C . VAL A 1 87 ? -2.913 -0.774 -6.884 1.00 71.56 87 VAL A C 1
ATOM 674 O O . VAL A 1 87 ? -3.607 -0.999 -7.872 1.00 71.56 87 VAL A O 1
ATOM 677 N N . ALA A 1 88 ? -2.057 -1.670 -6.391 1.00 71.12 88 ALA A N 1
ATOM 678 C CA . ALA A 1 88 ? -1.861 -2.988 -6.981 1.00 71.12 88 ALA A CA 1
ATOM 679 C C . ALA A 1 88 ? -3.174 -3.755 -7.128 1.00 71.12 88 ALA A C 1
ATOM 681 O O . ALA A 1 88 ? -3.499 -4.297 -8.174 1.00 71.12 88 ALA A O 1
ATOM 682 N N . ALA A 1 89 ? -3.955 -3.799 -6.055 1.00 75.62 89 ALA A N 1
ATOM 683 C CA . ALA A 1 89 ? -5.151 -4.617 -5.991 1.00 75.62 89 ALA A CA 1
ATOM 684 C C . ALA A 1 89 ? -6.334 -4.057 -6.803 1.00 75.62 89 ALA A C 1
ATOM 686 O O . ALA A 1 89 ? -7.291 -4.797 -7.071 1.00 75.62 89 ALA A O 1
ATOM 687 N N . GLU A 1 90 ? -6.313 -2.761 -7.128 1.00 71.50 90 GLU A N 1
ATOM 688 C CA . GLU A 1 90 ? -7.353 -2.075 -7.904 1.00 71.50 90 GLU A CA 1
ATOM 689 C C . GLU A 1 90 ? -6.978 -1.854 -9.371 1.00 71.50 90 GLU A C 1
ATOM 691 O O . GLU A 1 90 ? -7.858 -1.874 -10.231 1.00 71.50 90 GLU A O 1
ATOM 696 N N . LYS A 1 91 ? -5.700 -1.602 -9.664 1.00 62.34 91 LYS A N 1
ATOM 697 C CA . LYS A 1 91 ? -5.227 -1.195 -10.996 1.00 62.34 91 LYS A CA 1
ATOM 698 C C . LYS A 1 91 ? -4.399 -2.260 -11.702 1.00 62.34 91 LYS A C 1
ATOM 700 O O . LYS A 1 91 ? -4.208 -2.139 -12.911 1.00 62.34 91 LYS A O 1
ATOM 705 N N . CYS A 1 92 ? -3.958 -3.296 -10.993 1.00 59.19 92 CYS A N 1
ATOM 706 C CA . CYS A 1 92 ? -3.244 -4.415 -11.587 1.00 59.19 92 CYS A CA 1
ATOM 707 C C . CYS A 1 92 ? -4.116 -5.667 -11.629 1.00 59.19 92 CYS A C 1
ATOM 709 O O . CYS A 1 92 ? -4.856 -5.973 -10.690 1.00 59.19 92 CYS A O 1
ATOM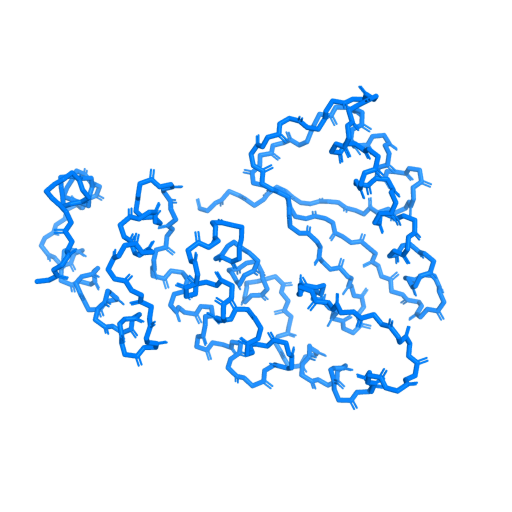 711 N N . ASN A 1 93 ? -3.982 -6.441 -12.704 1.00 58.31 93 ASN A N 1
ATOM 712 C CA . ASN A 1 93 ? -4.501 -7.797 -12.728 1.00 58.31 93 ASN A CA 1
ATOM 713 C C . ASN A 1 93 ? -3.625 -8.660 -11.810 1.00 58.31 93 ASN A C 1
ATOM 715 O O . ASN A 1 93 ? -2.473 -8.963 -12.109 1.00 58.31 93 ASN A O 1
ATOM 719 N N . VAL A 1 94 ? -4.172 -9.037 -10.657 1.00 52.53 94 VAL A N 1
ATOM 720 C CA . VAL A 1 94 ? -3.460 -9.795 -9.619 1.00 52.53 94 VAL A CA 1
ATOM 721 C C . VAL A 1 94 ? -2.880 -11.103 -10.163 1.00 52.53 94 VAL A C 1
ATOM 723 O O . VAL A 1 94 ? -1.789 -11.488 -9.759 1.00 52.53 94 VAL A O 1
ATOM 726 N N . ASN A 1 95 ? -3.560 -11.757 -11.110 1.00 50.06 95 ASN A N 1
ATOM 727 C CA . ASN A 1 95 ? -3.086 -13.006 -11.710 1.00 50.06 95 ASN A CA 1
ATOM 728 C C . ASN A 1 95 ? -1.839 -12.798 -12.588 1.00 50.06 95 ASN A C 1
ATOM 730 O O . ASN A 1 95 ? -0.961 -13.653 -12.602 1.00 50.06 95 ASN A O 1
ATOM 734 N N . GLU A 1 96 ? -1.722 -11.649 -13.257 1.00 48.94 96 GLU A N 1
ATOM 735 C CA . GLU A 1 96 ? -0.561 -11.300 -14.091 1.00 48.94 96 GLU A CA 1
ATOM 736 C C . GLU A 1 96 ? 0.687 -11.014 -13.246 1.00 48.94 96 GLU A C 1
ATOM 738 O O . GLU A 1 96 ? 1.788 -11.407 -13.631 1.00 48.94 96 GLU A O 1
ATOM 743 N N . ILE A 1 97 ? 0.523 -10.397 -12.066 1.00 46.66 97 ILE A N 1
ATOM 744 C CA . ILE A 1 97 ? 1.640 -10.195 -11.127 1.00 46.66 97 ILE A CA 1
ATOM 745 C C . ILE A 1 97 ? 2.164 -11.554 -10.636 1.00 46.66 97 ILE A C 1
ATOM 747 O O . ILE A 1 97 ? 3.369 -11.779 -10.625 1.00 46.66 97 ILE A O 1
ATOM 751 N N . VAL A 1 98 ? 1.264 -12.487 -10.292 1.00 46.81 98 VAL A N 1
ATOM 752 C CA . VAL A 1 98 ? 1.614 -13.853 -9.845 1.00 46.81 98 VAL A CA 1
ATOM 753 C C . VAL A 1 98 ? 2.369 -14.648 -10.918 1.00 46.81 98 VAL A C 1
ATOM 755 O O . VAL A 1 98 ? 3.208 -15.486 -10.593 1.00 46.81 98 VAL A O 1
ATOM 758 N N . GLU A 1 99 ? 2.056 -14.461 -12.202 1.00 47.25 99 GLU A N 1
ATOM 759 C CA . GLU A 1 99 ? 2.756 -15.172 -13.279 1.00 47.25 99 GLU A CA 1
ATOM 760 C C . GLU A 1 99 ? 4.143 -14.603 -13.578 1.00 47.25 99 GLU A C 1
ATOM 762 O O . GLU A 1 99 ? 5.068 -15.366 -13.863 1.00 47.25 99 GLU A O 1
ATOM 767 N N . LEU A 1 100 ? 4.309 -13.283 -13.505 1.00 42.03 100 LEU A N 1
ATOM 768 C CA . LEU A 1 100 ? 5.608 -12.640 -13.699 1.00 42.03 100 LEU A CA 1
ATOM 769 C C . LEU A 1 100 ? 6.574 -12.897 -12.556 1.00 42.03 100 LEU A C 1
ATOM 771 O O . LEU A 1 100 ? 7.763 -13.102 -12.786 1.00 42.03 100 LEU A O 1
ATOM 775 N N . SER A 1 101 ? 6.060 -12.909 -11.336 1.00 42.28 101 SER A N 1
ATOM 776 C CA . SER A 1 101 ? 6.871 -13.070 -10.144 1.00 42.28 101 SER A CA 1
ATOM 777 C C . SER A 1 101 ? 7.551 -14.451 -10.094 1.00 42.28 101 SER A C 1
ATOM 779 O O . SER A 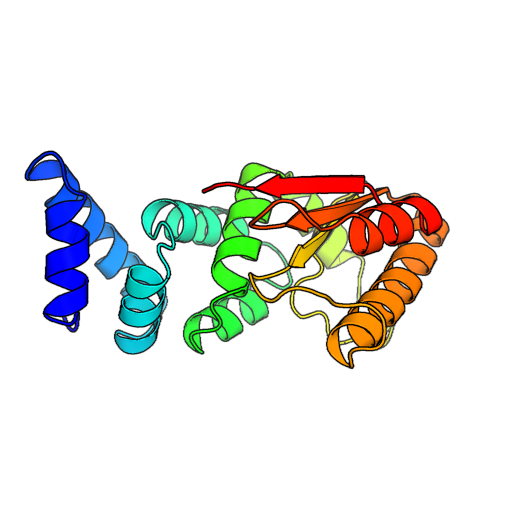1 101 ? 8.710 -14.568 -9.707 1.00 42.28 101 SER A O 1
ATOM 781 N N . LYS A 1 102 ? 6.909 -15.469 -10.686 1.00 44.94 102 LYS A N 1
ATOM 782 C CA . LYS A 1 102 ? 7.497 -16.797 -10.937 1.00 44.94 102 LYS A CA 1
ATOM 783 C C . LYS A 1 102 ? 8.617 -16.815 -11.985 1.00 44.94 102 LYS A C 1
ATOM 785 O O . LYS A 1 102 ? 9.398 -17.763 -12.002 1.00 44.94 102 LYS A O 1
ATOM 790 N N . LYS A 1 103 ? 8.671 -15.835 -12.896 1.00 42.47 103 LYS A N 1
ATOM 791 C CA . LYS A 1 103 ? 9.678 -15.745 -13.974 1.00 42.47 103 LYS A CA 1
ATOM 792 C C . LYS A 1 103 ? 10.923 -14.950 -13.560 1.00 42.47 103 LYS A C 1
ATOM 794 O O . LYS A 1 103 ? 11.961 -15.087 -14.203 1.00 42.47 103 LYS A O 1
ATOM 799 N N . LEU A 1 104 ? 10.841 -14.154 -12.493 1.00 39.25 104 LEU A N 1
ATOM 800 C CA . LEU A 1 104 ? 11.922 -13.297 -12.001 1.00 39.25 104 LEU A CA 1
ATOM 801 C C . LEU A 1 104 ? 12.617 -13.947 -10.801 1.00 39.25 104 LEU A C 1
ATOM 803 O O . LEU A 1 104 ? 12.352 -13.623 -9.648 1.00 39.25 104 LEU A O 1
ATOM 807 N N . ASP A 1 105 ? 13.517 -14.893 -11.074 1.00 41.47 105 ASP A N 1
ATOM 808 C CA . ASP A 1 105 ? 14.384 -15.470 -10.044 1.00 41.47 105 ASP A CA 1
ATOM 809 C C . ASP A 1 105 ? 15.458 -14.449 -9.618 1.00 41.47 105 ASP A C 1
ATOM 811 O O . ASP A 1 105 ? 16.139 -13.831 -10.443 1.00 41.47 105 ASP A O 1
ATOM 815 N N . LYS A 1 106 ? 15.645 -14.313 -8.300 1.00 41.56 106 LYS A N 1
ATOM 816 C CA . LYS A 1 106 ? 16.635 -13.463 -7.620 1.00 41.56 106 LYS A CA 1
ATOM 817 C C . LYS A 1 106 ? 18.061 -13.677 -8.145 1.00 41.56 106 LYS A C 1
ATOM 819 O O . LYS A 1 106 ? 18.884 -12.763 -8.082 1.00 41.56 106 LYS A O 1
ATOM 824 N N . LYS A 1 107 ? 18.351 -14.866 -8.685 1.00 40.00 107 LYS A N 1
ATOM 825 C CA . LYS A 1 107 ? 19.631 -15.205 -9.327 1.00 40.00 107 LYS A CA 1
ATOM 826 C C . LYS A 1 107 ? 19.919 -14.445 -10.624 1.00 40.00 107 LYS A C 1
ATOM 828 O O . LYS A 1 107 ? 21.090 -14.313 -10.965 1.00 40.00 107 LYS A O 1
ATOM 833 N N . THR A 1 108 ? 18.904 -13.964 -11.336 1.00 39.41 108 THR A N 1
ATOM 834 C CA . THR A 1 108 ? 19.078 -13.476 -12.713 1.00 39.41 108 THR A CA 1
ATOM 835 C C . THR A 1 108 ? 19.379 -11.975 -12.783 1.00 39.41 108 THR A C 1
ATOM 837 O O . THR A 1 108 ? 20.077 -11.552 -13.699 1.00 39.41 108 THR A O 1
ATOM 840 N N . TYR A 1 109 ? 18.920 -11.168 -11.813 1.00 39.72 109 TYR A N 1
ATOM 841 C CA . TYR A 1 109 ? 18.963 -9.698 -11.946 1.00 39.72 109 TYR A CA 1
ATOM 842 C C . TYR A 1 109 ? 19.538 -8.916 -10.750 1.00 39.72 109 TYR A C 1
ATOM 844 O O . TYR A 1 109 ? 19.857 -7.748 -10.917 1.00 39.72 109 TYR A O 1
ATOM 852 N N . GLY A 1 110 ? 19.747 -9.523 -9.573 1.00 35.97 110 GLY A N 1
ATOM 853 C CA . GLY A 1 110 ? 20.598 -8.932 -8.522 1.00 35.97 110 GLY A CA 1
ATOM 854 C C . GLY A 1 110 ? 20.058 -7.721 -7.737 1.00 35.97 110 GLY A C 1
ATOM 855 O O . GLY A 1 110 ? 20.863 -7.009 -7.138 1.00 35.97 110 GLY A O 1
ATOM 856 N N . TYR A 1 111 ? 18.741 -7.483 -7.677 1.00 37.09 111 TYR A N 1
ATOM 857 C CA . TYR A 1 111 ? 18.159 -6.351 -6.929 1.00 37.09 111 TYR A CA 1
ATOM 858 C C . TYR A 1 111 ? 17.127 -6.784 -5.870 1.00 37.09 111 TYR A C 1
ATOM 860 O O . TYR A 1 111 ? 16.393 -7.752 -6.059 1.00 37.09 111 TYR A O 1
ATOM 868 N N . GLU A 1 112 ? 17.077 -6.060 -4.743 1.00 30.72 112 GLU A N 1
ATOM 869 C CA . GLU A 1 112 ? 16.012 -6.149 -3.731 1.00 30.72 112 GLU A CA 1
ATOM 870 C C . GLU A 1 112 ? 14.874 -5.190 -4.111 1.00 30.72 112 GLU A C 1
ATOM 872 O O . GLU A 1 112 ? 15.033 -3.973 -4.036 1.00 30.72 112 GLU A O 1
ATOM 877 N N . THR A 1 113 ? 13.729 -5.723 -4.529 1.00 34.66 113 THR A N 1
ATOM 878 C CA . THR A 1 113 ? 12.533 -4.929 -4.836 1.00 34.66 113 THR A CA 1
ATOM 879 C C . THR A 1 113 ? 11.653 -4.787 -3.592 1.00 34.66 113 THR A C 1
ATOM 881 O O . THR A 1 113 ? 10.959 -5.726 -3.198 1.00 34.66 113 THR A O 1
ATOM 884 N N . GLU A 1 114 ? 11.635 -3.593 -2.988 1.00 32.44 114 GLU A N 1
ATOM 885 C CA . GLU A 1 114 ? 10.504 -3.111 -2.177 1.00 32.44 114 GLU A CA 1
ATO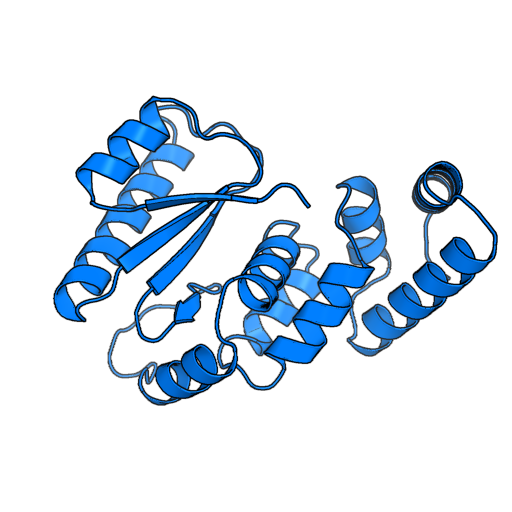M 886 C C . GLU A 1 114 ? 9.328 -2.829 -3.128 1.00 32.44 114 GLU A C 1
ATOM 888 O O . GLU A 1 114 ? 9.027 -1.691 -3.435 1.00 32.44 114 GLU A O 1
ATOM 893 N N . ILE A 1 115 ? 8.717 -3.885 -3.660 1.00 41.03 115 ILE A N 1
ATOM 894 C CA . ILE A 1 115 ? 7.479 -3.848 -4.456 1.00 41.03 115 ILE A CA 1
ATOM 895 C C . ILE A 1 115 ? 7.461 -2.778 -5.552 1.00 41.03 115 ILE A C 1
ATOM 897 O O . ILE A 1 115 ? 6.646 -1.863 -5.581 1.00 41.03 115 ILE A O 1
ATOM 901 N N . ASP A 1 116 ? 8.324 -3.017 -6.533 1.00 45.06 116 ASP A N 1
ATOM 902 C CA . ASP A 1 116 ? 8.035 -2.719 -7.929 1.00 45.06 116 ASP A CA 1
ATOM 903 C C . ASP A 1 116 ? 7.013 -3.758 -8.416 1.00 45.06 116 ASP A C 1
ATOM 905 O O . ASP A 1 116 ? 7.329 -4.939 -8.572 1.00 45.06 116 ASP A O 1
ATOM 909 N N . ILE A 1 117 ? 5.750 -3.367 -8.596 1.00 45.12 117 ILE A N 1
ATOM 910 C CA . ILE A 1 117 ? 4.715 -4.309 -9.049 1.00 45.12 117 ILE A CA 1
ATOM 911 C C . ILE A 1 117 ? 4.802 -4.415 -10.554 1.00 45.12 117 ILE A C 1
ATOM 913 O O . ILE A 1 117 ? 4.203 -3.630 -11.291 1.00 45.12 117 ILE A O 1
ATOM 917 N N . GLU A 1 118 ? 5.560 -5.400 -11.006 1.00 39.03 118 GLU A N 1
ATOM 918 C CA . GLU A 1 118 ? 5.549 -5.811 -12.394 1.00 39.03 118 GLU A CA 1
ATOM 919 C C . GLU A 1 118 ? 4.247 -6.563 -12.704 1.00 39.03 118 GLU A C 1
ATOM 921 O O . GLU A 1 118 ? 3.971 -7.638 -12.179 1.00 39.03 118 GLU A O 1
ATOM 926 N N . THR A 1 119 ? 3.435 -5.993 -13.585 1.00 37.91 119 THR A N 1
ATOM 927 C CA . THR A 1 119 ? 2.341 -6.670 -14.299 1.00 37.91 119 THR A CA 1
ATOM 928 C C . THR A 1 119 ? 2.807 -6.996 -15.710 1.00 37.91 119 THR A C 1
ATOM 930 O O . THR A 1 119 ? 3.794 -6.413 -16.173 1.00 37.91 119 THR A O 1
ATOM 933 N N . THR A 1 120 ? 2.144 -7.935 -16.397 1.00 32.62 120 THR A N 1
ATOM 934 C CA . THR A 1 120 ? 2.593 -8.503 -17.689 1.00 32.62 120 THR A CA 1
ATOM 935 C C . THR A 1 120 ? 2.942 -7.448 -18.734 1.00 32.62 120 THR A C 1
ATOM 937 O O . THR A 1 120 ? 3.738 -7.734 -19.620 1.00 32.62 120 THR A O 1
ATOM 940 N N . ASN A 1 121 ? 2.426 -6.223 -18.573 1.00 36.88 121 ASN A N 1
ATOM 941 C CA . ASN A 1 121 ? 2.631 -5.119 -19.491 1.00 36.88 121 ASN A CA 1
ATOM 942 C C . ASN A 1 121 ? 2.994 -3.807 -18.776 1.00 36.88 121 ASN A C 1
ATOM 944 O O . ASN A 1 121 ? 3.195 -2.832 -19.484 1.00 36.88 121 ASN A O 1
ATOM 948 N N . LYS A 1 122 ? 3.027 -3.716 -17.430 1.00 41.38 122 LYS A N 1
ATOM 949 C CA . LYS A 1 122 ? 3.277 -2.447 -16.705 1.00 41.38 122 LYS A CA 1
ATOM 950 C C . LYS A 1 122 ? 4.155 -2.577 -15.461 1.00 41.38 122 LYS A C 1
ATOM 952 O O . LYS A 1 122 ? 3.989 -3.531 -14.711 1.00 41.38 122 LYS A O 1
ATOM 957 N N . ILE A 1 123 ? 4.990 -1.579 -15.184 1.00 47.81 123 ILE A N 1
ATOM 958 C CA . ILE A 1 123 ? 5.754 -1.427 -13.928 1.00 47.81 123 ILE A CA 1
ATOM 959 C C . ILE A 1 123 ? 5.129 -0.292 -13.116 1.00 47.81 123 ILE A C 1
ATOM 961 O O . ILE A 1 123 ? 4.966 0.795 -13.672 1.00 47.81 123 ILE A O 1
ATOM 965 N N . ILE A 1 124 ? 4.781 -0.520 -11.840 1.00 49.41 124 ILE A N 1
ATOM 966 C CA . ILE A 1 124 ? 4.150 0.498 -10.982 1.00 49.41 124 ILE A CA 1
ATOM 967 C C . ILE A 1 124 ? 4.993 0.882 -9.768 1.00 49.41 124 ILE A C 1
ATOM 969 O O . ILE A 1 124 ? 5.215 0.045 -8.901 1.00 49.41 124 ILE A O 1
ATOM 973 N N . GLU A 1 125 ? 5.334 2.174 -9.666 1.00 50.41 125 GLU A N 1
ATOM 974 C CA . GLU A 1 125 ? 6.045 2.769 -8.521 1.00 50.41 125 GLU A CA 1
ATOM 975 C C . GLU A 1 125 ? 5.181 3.818 -7.801 1.00 50.41 125 GLU A C 1
ATOM 977 O O . GLU A 1 125 ? 4.582 4.694 -8.436 1.00 50.41 125 GLU A O 1
ATOM 982 N N . CYS A 1 126 ? 5.123 3.766 -6.467 1.00 48.00 126 CYS A N 1
ATOM 983 C CA . CYS A 1 126 ? 4.246 4.628 -5.667 1.00 48.00 126 CYS A CA 1
ATOM 984 C C . CYS A 1 126 ? 5.018 5.717 -4.916 1.00 48.00 126 CYS A C 1
ATOM 986 O O . CYS A 1 126 ? 5.873 5.444 -4.076 1.00 48.00 126 CYS A O 1
ATOM 988 N N . LYS A 1 127 ? 4.678 6.993 -5.143 1.00 52.59 127 LYS A N 1
ATOM 989 C CA . LYS A 1 127 ? 5.343 8.122 -4.464 1.00 52.59 127 LYS A CA 1
ATOM 990 C C . LYS A 1 127 ? 4.456 8.790 -3.412 1.00 52.59 127 LYS A C 1
ATOM 992 O O . LYS A 1 127 ? 3.322 9.200 -3.664 1.00 52.59 127 LYS A O 1
ATOM 997 N N . GLY A 1 128 ? 5.010 8.909 -2.202 1.00 44.06 128 GLY A N 1
ATOM 998 C CA . GLY A 1 128 ? 4.409 9.607 -1.063 1.00 44.06 128 GLY A CA 1
ATOM 999 C C . GLY A 1 128 ? 4.535 11.139 -1.106 1.00 44.06 128 GLY A C 1
ATOM 1000 O O . GLY A 1 128 ? 5.232 11.697 -1.946 1.00 44.06 128 GLY A O 1
ATOM 1001 N N . LYS A 1 129 ? 3.882 11.787 -0.129 1.00 42.25 129 LYS A N 1
ATOM 1002 C CA . LYS A 1 129 ? 3.540 13.223 -0.030 1.00 42.25 129 LYS A CA 1
ATOM 1003 C C . LYS A 1 129 ? 4.683 14.247 -0.135 1.00 42.25 129 LYS A C 1
ATOM 1005 O O . LYS A 1 129 ? 4.395 15.415 -0.369 1.00 42.25 129 LYS A O 1
ATOM 1010 N N . ASP A 1 130 ? 5.950 13.887 0.091 1.00 44.53 130 ASP A N 1
ATOM 1011 C CA . ASP A 1 130 ? 6.984 14.934 0.119 1.00 44.53 130 ASP A CA 1
ATOM 1012 C C . ASP A 1 130 ? 7.371 15.369 -1.290 1.00 44.53 130 ASP A C 1
ATOM 1014 O O . ASP A 1 130 ? 7.824 14.548 -2.095 1.00 44.53 130 ASP A O 1
ATOM 1018 N N . ILE A 1 131 ? 7.246 16.676 -1.509 1.00 51.88 131 ILE A N 1
ATOM 1019 C CA . ILE A 1 131 ? 7.606 17.417 -2.714 1.00 51.88 131 ILE A CA 1
ATOM 1020 C C . ILE A 1 131 ? 8.994 16.976 -3.186 1.00 51.88 131 ILE A C 1
ATOM 1022 O O . ILE A 1 131 ? 10.005 17.237 -2.529 1.00 51.88 131 ILE A O 1
ATOM 1026 N N . VAL A 1 132 ? 9.048 16.302 -4.333 1.00 55.09 132 VAL A N 1
ATOM 1027 C CA . VAL A 1 132 ? 10.311 16.015 -5.008 1.00 55.09 132 VAL A CA 1
ATOM 1028 C C . VAL A 1 132 ? 10.744 17.318 -5.681 1.00 55.09 132 VAL A C 1
ATOM 1030 O O . VAL A 1 132 ? 10.188 17.710 -6.702 1.00 55.09 132 VAL A O 1
ATOM 1033 N N . LYS A 1 133 ? 11.667 18.043 -5.045 1.00 57.72 133 LYS A N 1
ATOM 1034 C CA . LYS A 1 133 ? 12.248 19.277 -5.594 1.00 57.72 133 LYS A CA 1
ATOM 1035 C C . LYS A 1 133 ? 13.502 18.943 -6.389 1.00 57.72 133 LYS A C 1
ATOM 1037 O O . LYS A 1 133 ? 14.324 18.170 -5.880 1.00 57.72 133 LYS A O 1
ATOM 1042 N N . ASP A 1 134 ? 13.658 19.531 -7.571 1.00 57.28 134 ASP A N 1
ATOM 1043 C CA . ASP A 1 134 ? 14.888 19.414 -8.358 1.00 57.28 134 ASP A CA 1
ATOM 1044 C C . ASP A 1 134 ? 16.118 19.792 -7.507 1.00 57.28 134 ASP A C 1
ATOM 1046 O O . ASP A 1 134 ? 16.044 20.616 -6.592 1.00 57.28 134 ASP A O 1
ATOM 1050 N N . GLY A 1 135 ? 17.227 19.089 -7.722 1.00 59.81 135 GLY A N 1
ATOM 1051 C CA . GLY A 1 135 ? 18.454 19.216 -6.929 1.00 59.81 135 GLY A CA 1
ATOM 1052 C C . GLY A 1 135 ? 18.427 18.565 -5.537 1.00 59.81 135 GLY A C 1
ATOM 1053 O O . GLY A 1 135 ? 19.470 18.460 -4.893 1.00 59.81 135 GLY A O 1
ATOM 1054 N N . SER A 1 136 ? 17.283 18.068 -5.050 1.00 66.69 136 SER A N 1
ATOM 1055 C CA . SER A 1 136 ? 17.230 17.365 -3.759 1.00 66.69 136 SER A CA 1
ATOM 1056 C C . SER A 1 136 ? 17.764 15.927 -3.841 1.00 66.69 136 SER A C 1
ATOM 1058 O O . SER A 1 136 ? 17.666 15.251 -4.866 1.00 66.69 136 SER A O 1
ATOM 1060 N N . ARG A 1 137 ? 18.227 15.376 -2.710 1.00 62.72 137 ARG A N 1
ATOM 1061 C CA . ARG A 1 137 ? 18.587 13.946 -2.603 1.00 62.72 137 ARG A CA 1
ATOM 1062 C C . ARG A 1 137 ? 17.423 13.017 -2.980 1.00 62.72 137 ARG A C 1
ATOM 1064 O O . ARG A 1 137 ? 17.634 11.916 -3.483 1.00 62.72 137 ARG A O 1
ATOM 1071 N N . LYS A 1 138 ? 16.183 13.457 -2.740 1.00 60.16 138 LYS A N 1
ATOM 1072 C CA . LYS A 1 138 ? 14.968 12.714 -3.100 1.00 60.16 138 LYS A CA 1
ATOM 1073 C C . LYS A 1 138 ? 14.736 12.716 -4.614 1.00 60.16 138 LYS A C 1
ATOM 1075 O O . LYS A 1 138 ? 14.351 11.686 -5.158 1.00 60.16 138 LYS A O 1
ATOM 1080 N N . TRP A 1 139 ? 15.030 13.829 -5.286 1.00 67.69 139 TRP A N 1
ATOM 1081 C CA . TRP A 1 139 ? 15.020 13.925 -6.746 1.00 67.69 139 TRP A CA 1
ATOM 1082 C C . TRP A 1 139 ? 16.078 13.035 -7.387 1.00 67.69 139 TRP A C 1
ATOM 1084 O O . TRP A 1 139 ? 15.752 12.267 -8.283 1.00 67.69 139 TRP A O 1
ATOM 1094 N N . GLN A 1 140 ? 17.308 13.044 -6.869 1.00 67.06 140 GLN A N 1
ATOM 1095 C CA . GLN A 1 140 ? 18.368 12.156 -7.361 1.00 67.06 140 GLN A CA 1
ATOM 1096 C C . GLN A 1 140 ? 17.954 10.680 -7.285 1.00 67.06 140 GLN A C 1
ATOM 1098 O O . GLN A 1 140 ? 18.069 9.962 -8.274 1.00 67.06 140 GLN A O 1
ATOM 1103 N N . ARG A 1 141 ? 17.383 10.247 -6.151 1.00 64.81 141 ARG A N 1
ATOM 1104 C CA . ARG A 1 141 ? 16.849 8.883 -5.994 1.00 64.81 141 ARG A CA 1
ATOM 1105 C C . ARG A 1 141 ? 15.711 8.577 -6.966 1.00 64.81 141 ARG A C 1
ATOM 1107 O O . ARG A 1 141 ? 15.692 7.501 -7.548 1.00 64.81 141 ARG A O 1
ATOM 1114 N N . PHE A 1 142 ? 14.782 9.514 -7.153 1.00 69.00 142 PHE A N 1
ATOM 1115 C CA . PHE A 1 142 ? 13.686 9.370 -8.111 1.00 69.00 142 PHE A CA 1
ATOM 1116 C C . PHE A 1 142 ? 14.197 9.202 -9.549 1.00 69.00 142 PHE A C 1
ATOM 1118 O O . PHE A 1 142 ? 13.753 8.294 -10.242 1.00 69.00 142 PHE A O 1
ATOM 1125 N N . VAL A 1 143 ? 15.158 10.026 -9.975 1.00 73.69 143 VAL A N 1
ATOM 1126 C CA . VAL A 1 143 ? 15.761 9.950 -11.315 1.00 73.69 143 VAL A CA 1
ATOM 1127 C C . VAL A 1 143 ? 16.547 8.651 -11.501 1.00 73.69 143 VAL A C 1
ATOM 1129 O O . VAL A 1 143 ? 16.462 8.030 -12.558 1.00 73.69 143 VAL A O 1
ATOM 1132 N N . GLU A 1 144 ? 17.298 8.218 -10.487 1.00 68.94 144 GLU A N 1
ATOM 1133 C CA . GLU A 1 144 ? 18.043 6.958 -10.536 1.00 68.94 144 GLU A CA 1
ATOM 1134 C C . GLU A 1 144 ? 17.102 5.752 -10.656 1.00 68.94 144 GLU A C 1
ATOM 1136 O O . GLU A 1 144 ? 17.342 4.860 -11.469 1.00 68.94 144 GLU A O 1
ATOM 1141 N N . GLN A 1 145 ? 16.006 5.747 -9.893 1.00 66.19 145 GLN A N 1
ATOM 1142 C CA . GLN A 1 145 ? 14.967 4.722 -9.996 1.00 66.19 145 GLN A CA 1
ATOM 1143 C C . GLN A 1 145 ? 14.290 4.742 -11.367 1.00 66.19 145 GLN A C 1
ATOM 1145 O O . GLN A 1 145 ? 14.187 3.694 -11.996 1.00 66.19 145 GLN A O 1
ATOM 1150 N N . LEU A 1 146 ? 13.903 5.920 -11.870 1.00 71.50 146 LEU A N 1
ATOM 1151 C CA . LEU A 1 146 ? 13.320 6.058 -13.207 1.00 71.50 146 LEU A CA 1
ATOM 1152 C C . LEU A 1 146 ? 14.218 5.478 -14.291 1.00 71.50 146 LEU A C 1
ATOM 1154 O O . LEU A 1 146 ? 13.730 4.784 -15.175 1.00 71.50 146 LEU A O 1
ATOM 1158 N N . ARG A 1 147 ? 15.528 5.738 -14.214 1.00 73.19 147 ARG A N 1
ATOM 1159 C CA . ARG A 1 147 ? 16.496 5.198 -15.169 1.00 73.19 147 ARG A CA 1
ATOM 1160 C C . ARG A 1 147 ? 16.510 3.673 -15.137 1.00 73.19 147 ARG A C 1
ATOM 1162 O O . ARG A 1 147 ? 16.305 3.056 -16.176 1.00 73.19 147 ARG A O 1
ATOM 1169 N N . LYS A 1 148 ? 16.673 3.085 -13.948 1.00 66.00 148 LYS A N 1
ATOM 1170 C CA . LYS A 1 148 ? 16.704 1.624 -13.770 1.00 66.00 148 LYS A CA 1
ATOM 1171 C C . LYS A 1 148 ? 15.423 0.963 -14.284 1.00 66.00 148 LYS A C 1
ATOM 1173 O O . LYS A 1 148 ? 15.492 0.011 -15.055 1.00 66.00 148 LYS A O 1
ATOM 1178 N N . LEU A 1 149 ? 14.264 1.502 -13.908 1.00 65.94 149 LEU A N 1
ATOM 1179 C CA . LEU A 1 149 ? 12.971 0.949 -14.308 1.00 65.94 149 LEU A CA 1
ATOM 1180 C C . LEU A 1 149 ? 12.681 1.160 -15.794 1.00 65.94 149 LEU A C 1
ATOM 1182 O O . LEU A 1 149 ? 12.134 0.268 -16.425 1.00 65.94 149 LEU A O 1
ATOM 1186 N N . SER A 1 150 ? 13.078 2.291 -16.381 1.00 71.62 150 SER A N 1
ATOM 1187 C CA . SER A 1 150 ? 12.946 2.536 -17.823 1.00 71.62 150 SER A CA 1
ATOM 1188 C C . SER A 1 150 ? 13.765 1.543 -18.645 1.00 71.62 150 SER A C 1
ATOM 1190 O O . SER A 1 150 ? 13.258 1.002 -19.627 1.00 71.62 150 SER A O 1
ATOM 1192 N N . ASP A 1 151 ? 15.025 1.305 -18.273 1.00 67.62 151 ASP A N 1
ATOM 1193 C CA . ASP A 1 151 ? 15.896 0.366 -18.992 1.00 67.62 151 ASP A CA 1
ATOM 1194 C C . ASP A 1 151 ? 15.317 -1.053 -18.944 1.00 67.62 151 ASP A C 1
ATOM 1196 O O . ASP A 1 151 ? 15.250 -1.756 -19.958 1.00 67.62 151 ASP A O 1
ATOM 1200 N N . TYR A 1 152 ? 14.794 -1.441 -17.782 1.00 63.19 152 TYR A N 1
ATOM 1201 C CA . TYR A 1 152 ? 14.086 -2.701 -17.617 1.00 63.19 152 TYR A CA 1
ATOM 1202 C C . TYR A 1 152 ? 12.782 -2.757 -18.440 1.00 63.19 152 TYR A C 1
ATOM 1204 O O . TYR A 1 152 ? 12.532 -3.730 -19.149 1.00 63.19 152 TYR A O 1
ATOM 1212 N N . SER A 1 153 ? 11.982 -1.688 -18.419 1.00 67.31 153 SER A N 1
ATOM 1213 C CA . SER A 1 153 ? 10.729 -1.571 -19.177 1.00 67.31 153 SER A CA 1
ATOM 1214 C C . SER A 1 153 ? 10.957 -1.773 -20.674 1.00 67.31 153 SER A C 1
ATOM 1216 O O . SER A 1 153 ? 10.240 -2.537 -21.310 1.00 67.31 153 SER A O 1
ATOM 1218 N N . LYS A 1 154 ? 11.993 -1.135 -21.230 1.00 73.19 154 LYS A N 1
ATOM 1219 C CA . LYS A 1 154 ? 12.353 -1.241 -22.653 1.00 73.19 154 LYS A CA 1
ATOM 1220 C C . LYS A 1 154 ? 12.843 -2.635 -23.028 1.00 73.19 154 LYS A C 1
ATOM 1222 O O . LYS A 1 154 ? 12.464 -3.152 -24.070 1.00 73.19 154 LYS A O 1
ATOM 1227 N N . THR A 1 155 ? 13.684 -3.240 -22.190 1.00 68.25 155 THR A N 1
ATOM 1228 C CA . THR A 1 155 ? 14.242 -4.580 -22.452 1.00 68.25 155 THR A CA 1
ATOM 1229 C C . THR A 1 155 ? 13.185 -5.683 -22.413 1.00 68.25 155 THR A C 1
ATOM 1231 O O . THR A 1 155 ? 13.376 -6.717 -23.047 1.00 68.25 155 THR A O 1
ATOM 1234 N N . HIS A 1 156 ? 12.069 -5.455 -21.718 1.00 62.62 156 HIS A N 1
ATOM 1235 C CA . HIS A 1 156 ? 11.001 -6.440 -21.531 1.00 62.62 156 HIS A CA 1
ATOM 1236 C C . HIS A 1 156 ? 9.672 -6.046 -22.198 1.00 62.62 156 HIS A C 1
ATOM 1238 O O . HIS A 1 156 ? 8.660 -6.681 -21.910 1.00 62.62 156 HIS A O 1
ATOM 1244 N N . ASP A 1 157 ? 9.669 -5.018 -23.056 1.00 72.00 157 ASP A N 1
ATOM 1245 C CA . ASP A 1 157 ? 8.482 -4.483 -23.749 1.00 72.00 157 ASP A CA 1
ATOM 1246 C C . ASP A 1 157 ? 7.291 -4.210 -22.806 1.00 72.00 157 ASP A C 1
ATOM 1248 O O . ASP A 1 157 ? 6.149 -4.612 -23.030 1.00 72.00 157 ASP A O 1
ATOM 1252 N N . LYS A 1 158 ? 7.583 -3.544 -21.684 1.00 67.44 158 LYS A N 1
ATOM 1253 C CA . LYS A 1 158 ? 6.598 -3.134 -20.676 1.00 67.44 158 LYS A CA 1
ATOM 1254 C C . LYS A 1 158 ? 6.385 -1.621 -20.707 1.00 67.44 158 LYS A C 1
ATOM 1256 O O . LYS A 1 158 ? 7.241 -0.850 -21.138 1.00 67.44 158 LYS A O 1
ATOM 1261 N N . GLU A 1 159 ? 5.2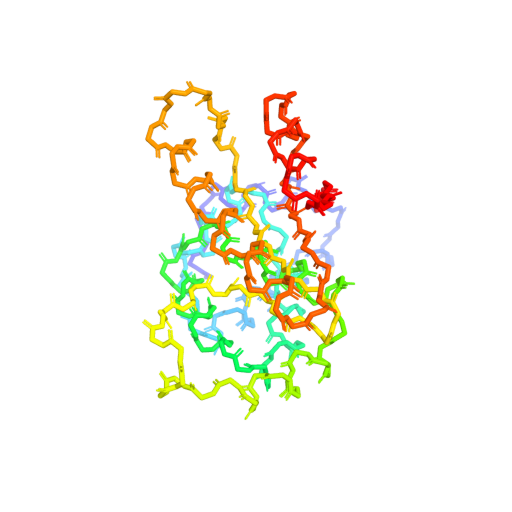53 -1.188 -20.175 1.00 72.50 159 GLU A N 1
ATOM 1262 C CA . GLU A 1 159 ? 4.865 0.200 -19.947 1.00 72.50 159 GLU A CA 1
ATOM 1263 C C . GLU A 1 159 ? 5.234 0.641 -18.519 1.00 72.50 159 GLU A C 1
ATOM 1265 O O . GLU A 1 159 ? 4.753 0.105 -17.524 1.00 72.50 159 GLU A O 1
ATOM 1270 N N . LEU A 1 160 ? 6.052 1.676 -18.377 1.00 70.19 160 LEU A N 1
ATOM 1271 C CA . LEU A 1 160 ? 6.371 2.228 -17.061 1.00 70.19 160 LEU A CA 1
ATOM 1272 C C . LEU A 1 160 ? 5.261 3.185 -16.601 1.00 70.19 160 LEU A C 1
ATOM 1274 O O . LEU A 1 160 ? 4.913 4.117 -17.323 1.00 70.19 160 LEU A O 1
ATOM 1278 N N . MET A 1 161 ? 4.708 2.992 -15.401 1.00 72.75 161 MET A N 1
ATOM 1279 C CA . MET A 1 161 ? 3.630 3.818 -14.850 1.00 72.75 161 MET A CA 1
ATOM 1280 C C . MET A 1 161 ? 3.880 4.189 -13.383 1.00 72.75 161 MET A C 1
ATOM 1282 O O . MET A 1 161 ? 4.040 3.335 -12.532 1.00 72.75 161 MET A O 1
ATOM 1286 N N . TYR A 1 162 ? 3.842 5.471 -13.038 1.00 69.56 162 TYR A N 1
ATOM 1287 C CA . TYR A 1 162 ? 3.979 5.935 -11.656 1.00 69.56 162 TYR A CA 1
ATOM 1288 C C . TYR A 1 162 ? 2.623 6.275 -11.036 1.00 69.56 162 TYR A C 1
ATOM 1290 O O . TYR A 1 162 ? 1.781 6.927 -11.649 1.00 69.56 162 TYR A O 1
ATOM 1298 N N . CYS A 1 163 ? 2.423 5.890 -9.782 1.00 65.12 163 CYS A N 1
ATOM 1299 C CA . CYS A 1 163 ? 1.217 6.194 -9.024 1.00 65.12 163 CYS A CA 1
ATOM 1300 C C . CYS A 1 163 ? 1.535 7.214 -7.929 1.00 65.12 163 CYS A C 1
ATOM 1302 O O . CYS A 1 163 ? 2.292 6.953 -6.993 1.00 65.12 163 CYS A O 1
ATOM 1304 N N . PHE A 1 164 ? 0.936 8.397 -8.025 1.00 63.41 164 PHE A N 1
ATOM 1305 C CA . PHE A 1 164 ? 1.113 9.460 -7.041 1.00 63.41 164 PHE A CA 1
ATOM 1306 C C . PHE A 1 164 ? -0.121 9.604 -6.160 1.00 63.41 164 PHE A C 1
ATOM 1308 O O . PHE A 1 164 ? -1.250 9.453 -6.618 1.00 63.41 164 PHE A O 1
ATOM 1315 N N . ARG A 1 165 ? 0.089 9.952 -4.887 1.00 57.38 165 ARG A N 1
ATOM 1316 C CA . ARG A 1 165 ? -1.008 10.293 -3.961 1.00 57.38 165 ARG A CA 1
ATOM 1317 C C . ARG A 1 165 ? -1.621 11.669 -4.227 1.00 57.38 165 ARG A C 1
ATOM 1319 O O . ARG A 1 165 ? -2.750 11.934 -3.828 1.00 57.38 165 ARG A O 1
ATOM 1326 N N . GLU A 1 166 ? -0.851 12.553 -4.846 1.00 62.06 166 GLU A N 1
ATOM 1327 C CA . GLU A 1 166 ? -1.218 13.926 -5.189 1.00 62.06 166 GLU A CA 1
ATOM 1328 C C . GLU A 1 166 ? -0.681 14.239 -6.585 1.00 62.06 166 GLU A C 1
ATOM 1330 O O . GLU A 1 166 ? 0.131 13.485 -7.117 1.00 62.06 166 GLU A O 1
ATOM 1335 N N . GLN A 1 167 ? -1.140 15.332 -7.190 1.00 73.06 167 GLN A N 1
ATOM 1336 C CA . GLN A 1 167 ? -0.642 15.736 -8.499 1.00 73.06 167 GLN A CA 1
ATOM 1337 C C . GLN A 1 167 ? 0.878 15.979 -8.420 1.00 73.06 167 GLN A C 1
ATOM 1339 O O . GLN A 1 167 ? 1.306 16.799 -7.602 1.00 73.06 167 GLN A O 1
ATOM 1344 N N . PRO A 1 168 ? 1.705 15.274 -9.217 1.00 73.06 168 PRO A N 1
ATOM 1345 C CA . PRO A 1 168 ? 3.128 15.576 -9.293 1.00 73.06 168 PRO A CA 1
ATOM 1346 C C . PRO A 1 168 ? 3.340 16.998 -9.822 1.00 73.06 168 PRO A C 1
ATOM 1348 O O . PRO A 1 168 ? 2.539 17.500 -10.608 1.00 73.06 168 PRO A O 1
ATOM 1351 N N . ASN A 1 169 ? 4.422 17.644 -9.387 1.00 73.25 169 ASN A N 1
ATOM 1352 C CA . ASN A 1 169 ? 4.806 18.949 -9.922 1.00 73.25 169 ASN A CA 1
ATOM 1353 C C . ASN A 1 169 ? 5.343 18.827 -11.361 1.00 73.25 169 ASN A C 1
ATOM 1355 O O . ASN A 1 169 ? 5.668 17.731 -11.827 1.00 73.25 169 ASN A O 1
ATOM 1359 N N . ASP A 1 170 ? 5.466 19.965 -12.043 1.00 79.56 170 ASP A N 1
ATOM 1360 C CA . ASP A 1 170 ? 5.864 20.019 -13.454 1.00 79.56 170 ASP A CA 1
ATOM 1361 C C . ASP A 1 170 ? 7.243 19.404 -13.711 1.00 79.56 170 ASP A C 1
ATOM 1363 O O . ASP A 1 170 ? 7.440 18.746 -14.731 1.00 79.56 170 ASP A O 1
ATOM 1367 N N . ASP A 1 171 ? 8.181 19.533 -12.769 1.00 75.12 171 ASP A N 1
ATOM 1368 C CA . ASP A 1 171 ? 9.501 18.906 -12.875 1.00 75.12 171 ASP A CA 1
ATOM 1369 C C . ASP A 1 171 ? 9.398 17.381 -12.911 1.00 75.12 171 ASP A C 1
ATOM 1371 O O . ASP A 1 171 ? 9.976 16.731 -13.786 1.00 75.12 171 ASP A O 1
ATOM 1375 N N . VAL A 1 172 ? 8.626 16.796 -11.993 1.00 76.38 172 VAL A N 1
ATOM 1376 C CA . VAL A 1 172 ? 8.376 15.352 -11.956 1.00 76.38 172 VAL A CA 1
ATOM 1377 C C . VAL A 1 172 ? 7.669 14.900 -13.232 1.00 76.38 172 VAL A C 1
ATOM 1379 O O . VAL A 1 172 ? 8.082 13.900 -13.814 1.00 76.38 172 VAL A O 1
ATOM 1382 N N . ILE A 1 173 ? 6.662 15.638 -13.709 1.00 82.31 173 ILE A N 1
ATOM 1383 C CA . ILE A 1 173 ? 5.942 15.317 -14.954 1.00 82.31 173 ILE A CA 1
ATOM 1384 C C . ILE A 1 173 ? 6.887 15.348 -16.156 1.00 82.31 173 ILE A C 1
ATOM 1386 O O . ILE A 1 173 ? 6.927 14.398 -16.937 1.00 82.31 173 ILE A O 1
ATOM 1390 N N . ARG A 1 174 ? 7.689 16.409 -16.291 1.00 83.38 174 ARG A N 1
ATOM 1391 C CA . ARG A 1 174 ? 8.686 16.544 -17.358 1.00 83.38 174 ARG A CA 1
ATOM 1392 C C . ARG A 1 174 ? 9.657 15.370 -17.341 1.00 83.38 174 ARG A C 1
ATOM 1394 O O . ARG A 1 174 ? 9.900 14.763 -18.379 1.00 83.38 174 ARG A O 1
ATOM 1401 N N . LYS A 1 175 ? 10.157 15.004 -16.159 1.00 83.12 175 LYS A N 1
ATOM 1402 C CA . LYS A 1 175 ? 11.082 13.881 -15.999 1.00 83.12 175 LYS A CA 1
ATOM 1403 C C . LYS A 1 175 ? 10.427 12.537 -16.329 1.00 83.12 175 LYS A C 1
ATOM 1405 O O . LYS A 1 175 ? 11.064 11.714 -16.967 1.00 83.12 175 LYS A O 1
ATOM 1410 N N . LEU A 1 176 ? 9.168 12.308 -15.960 1.00 83.25 176 LEU A N 1
ATOM 1411 C CA . LEU A 1 176 ? 8.434 11.099 -16.360 1.00 83.25 176 LEU A CA 1
ATOM 1412 C C . LEU A 1 176 ? 8.325 10.991 -17.886 1.00 83.25 176 LEU A C 1
ATOM 1414 O O . LEU A 1 176 ? 8.645 9.946 -18.450 1.00 83.25 176 LEU A O 1
ATOM 1418 N N . ASN A 1 177 ? 7.974 12.095 -18.551 1.00 87.81 177 ASN A N 1
ATOM 1419 C CA . ASN A 1 177 ? 7.870 12.155 -20.008 1.00 87.81 177 ASN A CA 1
ATOM 1420 C C . ASN A 1 177 ? 9.215 11.875 -20.702 1.00 87.81 177 ASN A C 1
ATOM 1422 O O . ASN A 1 177 ? 9.240 11.141 -21.685 1.00 87.81 177 ASN A O 1
ATOM 1426 N N . GLU A 1 178 ? 10.334 12.392 -20.173 1.00 89.50 178 GLU A N 1
ATOM 1427 C CA . GLU A 1 178 ? 11.690 12.110 -20.688 1.00 89.50 178 GLU A CA 1
ATOM 1428 C C . GLU A 1 178 ? 12.010 10.602 -20.712 1.00 89.50 178 GLU A C 1
ATOM 1430 O O . GLU A 1 178 ? 12.736 10.136 -21.589 1.00 89.50 178 GLU A O 1
ATOM 1435 N N . PHE A 1 179 ? 11.458 9.833 -19.769 1.00 83.56 179 PHE A N 1
ATOM 1436 C CA . PHE A 1 179 ? 11.657 8.385 -19.666 1.00 83.56 179 PHE A CA 1
ATOM 1437 C C . PHE A 1 179 ? 10.516 7.563 -20.287 1.00 83.56 179 PHE A C 1
ATOM 1439 O O . PHE A 1 179 ? 10.528 6.337 -20.188 1.00 83.56 179 PHE A O 1
ATOM 1446 N N . GLY A 1 180 ? 9.533 8.204 -20.931 1.00 84.00 180 GLY A N 1
ATOM 1447 C CA . GLY A 1 180 ? 8.353 7.525 -21.479 1.00 84.00 180 GLY A CA 1
ATOM 1448 C C . GLY A 1 180 ? 7.454 6.894 -20.409 1.00 84.00 180 GLY A C 1
ATOM 1449 O O . GLY A 1 180 ? 6.659 6.008 -20.715 1.00 84.00 180 GLY A O 1
ATOM 1450 N N . ALA A 1 181 ? 7.585 7.331 -19.154 1.00 79.56 181 ALA A N 1
ATOM 1451 C CA . ALA A 1 181 ? 6.789 6.843 -18.042 1.00 79.56 181 ALA A CA 1
ATOM 1452 C C . ALA A 1 181 ? 5.440 7.565 -18.001 1.00 79.56 181 ALA A C 1
ATOM 1454 O O . ALA A 1 181 ? 5.373 8.795 -18.006 1.00 79.56 181 ALA A O 1
ATOM 1455 N N . LYS A 1 182 ? 4.350 6.806 -17.899 1.00 82.19 182 LYS A N 1
ATOM 1456 C CA . LYS A 1 182 ? 3.027 7.363 -17.600 1.00 82.19 182 LYS A CA 1
ATOM 1457 C C . LYS A 1 182 ? 2.880 7.595 -16.106 1.00 82.19 182 LYS A C 1
ATOM 1459 O O . LYS A 1 182 ? 3.647 7.071 -15.301 1.00 82.19 182 LYS A O 1
ATOM 1464 N N . TYR A 1 183 ? 1.862 8.350 -15.712 1.00 75.31 183 TYR A N 1
ATOM 1465 C CA . TYR A 1 183 ? 1.477 8.410 -14.311 1.00 75.31 183 TYR A CA 1
ATOM 1466 C C . TYR A 1 183 ? -0.025 8.524 -14.118 1.00 75.31 183 TYR A C 1
ATOM 1468 O O . TYR A 1 183 ? -0.761 8.954 -15.005 1.00 75.31 183 TYR A O 1
ATOM 1476 N N . VAL A 1 184 ? -0.464 8.152 -12.921 1.00 70.50 184 VAL A N 1
ATOM 1477 C CA . VAL A 1 184 ? -1.825 8.358 -12.437 1.00 70.50 184 VAL A CA 1
ATOM 1478 C C . VAL A 1 184 ? -1.782 8.971 -11.046 1.00 70.50 184 VAL A C 1
ATOM 1480 O O . VAL A 1 184 ? -0.878 8.704 -10.252 1.00 70.50 184 VAL A O 1
ATOM 1483 N N . VAL A 1 185 ? -2.781 9.792 -10.738 1.00 68.50 185 VAL A N 1
ATOM 1484 C CA . VAL A 1 185 ? -2.997 10.289 -9.379 1.00 68.50 185 VAL A CA 1
ATOM 1485 C C . VAL A 1 185 ? -4.068 9.428 -8.733 1.00 68.50 185 VAL A C 1
ATOM 1487 O O . VAL A 1 185 ? -5.236 9.475 -9.117 1.00 68.50 185 VAL A O 1
ATOM 1490 N N . TYR A 1 186 ? -3.664 8.629 -7.753 1.00 60.88 186 TYR A N 1
ATOM 1491 C CA . TYR A 1 186 ? -4.577 7.846 -6.942 1.00 60.88 186 TYR A CA 1
ATOM 1492 C C . TYR A 1 186 ? -4.990 8.662 -5.720 1.00 60.88 186 TYR A C 1
ATOM 1494 O O . TYR A 1 186 ? -4.221 8.833 -4.771 1.00 60.88 186 TYR A O 1
ATOM 1502 N N . LYS A 1 187 ? -6.224 9.164 -5.759 1.00 58.22 187 LYS A N 1
ATOM 1503 C CA . LYS A 1 187 ? -6.908 9.709 -4.588 1.00 58.22 187 LYS A CA 1
ATOM 1504 C C . LYS A 1 187 ? -7.705 8.557 -3.958 1.00 58.22 187 LYS A C 1
ATOM 1506 O O . LYS A 1 187 ? -8.585 8.041 -4.648 1.00 58.22 187 LYS A O 1
ATOM 1511 N N . PRO A 1 188 ? -7.355 8.106 -2.739 1.00 51.09 188 PRO A N 1
ATOM 1512 C CA . PRO A 1 188 ? -8.122 7.093 -2.021 1.00 51.09 188 PRO A CA 1
ATOM 1513 C C . PRO A 1 188 ? -9.592 7.471 -1.879 1.00 51.09 188 PRO A C 1
ATOM 1515 O O . PRO A 1 188 ? -9.872 8.679 -1.708 1.00 51.09 188 PRO A O 1
#

Sequence (188 aa):
MGISKSSIAKITKNANNVNDLTKIRKTIGDLKKRHISDDAINKYINKDIDLEKLNNALSKLRKVDGYSELLKSIKNGNTGAPYEAMVAAEKCNVNEIVELSKKLDKKTYGYETEIDIETTNKIIECKGKDIVKDGSRKWQRFVEQLRKLSDYSKTHDKELMYCFREQPNDDVIRKLNEFGAKYVVYKP

pLDDT: mean 72.18, std 18.47, range [30.72, 96.75]

Secondary structure (DSSP, 8-state):
----HHHHHHHHHH-SSHHHHHHHHHHHHHHHHTT--HHHHHHHHHTT--HHHHHHHHHHGGGSTTHHHHHHHHHTT-SSHHHHHHHHHHHS-HHHHHHHHTT--HHHH----S--EEETTEEEEEE-SS---TTSHHHHHHHHHHHHHHHHHHHTT-EEEEEESSPPPHHHHHHHHHTT-EEEE---

Organism: Methanococcus aeolicus (strain ATCC BAA-1280 / DSM 17508 / OCM 812 / Nankai-3) (NCBI:txid419665)

Radius of gyration: 17.6 Å; chains: 1; bounding box: 44×37×45 Å